Protein AF-A0A7Z9P1K3-F1 (afdb_monomer)

Solvent-accessible surface area (backbone atoms only — not comparable to full-atom values): 11849 Å² total; per-residue (Å²): 124,71,69,64,58,54,53,53,53,50,51,52,51,50,50,47,48,39,61,63,48,48,47,55,52,55,48,57,66,60,65,68,75,74,79,79,91,76,87,87,70,93,69,76,50,72,66,55,27,47,50,50,33,50,51,54,11,46,53,40,8,48,55,14,28,68,56,10,34,63,51,10,48,56,43,61,79,46,57,71,68,61,34,51,52,52,52,50,50,41,54,55,50,59,70,52,56,52,52,59,47,26,49,55,55,58,56,74,57,46,89,87,36,74,68,40,50,54,34,57,76,71,65,39,55,69,54,50,36,45,49,32,39,51,49,16,53,26,71,46,43,16,44,54,23,15,53,56,33,27,62,53,52,64,76,48,62,73,64,57,55,58,57,64,72,67,74,63,54,70,67,58,55,50,53,54,47,50,67,71,41,42,68,58,52,53,51,34,22,50,53,42,14,46,57,46,53,67,43,42,66,42,32,54,78,33,72,45,77,28,56,55,50,55,59,61,71,75,110

pLDDT: mean 82.24, std 14.57, range [44.25, 98.25]

Structure (mmCIF, N/CA/C/O backbone):
data_AF-A0A7Z9P1K3-F1
#
_entry.id   AF-A0A7Z9P1K3-F1
#
loop_
_atom_site.group_PDB
_atom_site.id
_atom_site.type_symbol
_atom_site.label_atom_id
_atom_site.label_alt_id
_atom_site.label_comp_id
_atom_site.label_asym_id
_atom_site.label_entity_id
_atom_site.label_seq_id
_atom_site.pdbx_PDB_ins_code
_atom_site.Cartn_x
_atom_site.Cartn_y
_atom_site.Cartn_z
_atom_site.occupancy
_atom_site.B_iso_or_equiv
_atom_site.auth_seq_id
_atom_site.auth_comp_id
_atom_site.auth_asym_id
_atom_site.auth_atom_id
_atom_site.pdbx_PDB_model_num
ATOM 1 N N . MET A 1 1 ? 0.258 -5.595 31.570 1.00 49.47 1 MET A N 1
ATOM 2 C CA . MET A 1 1 ? -0.017 -6.202 30.239 1.00 49.47 1 MET A CA 1
ATOM 3 C C . MET A 1 1 ? 0.245 -5.257 29.049 1.00 49.47 1 MET A C 1
ATOM 5 O O . MET A 1 1 ? 0.512 -5.747 27.961 1.00 49.47 1 MET A O 1
ATOM 9 N N . VAL A 1 2 ? 0.256 -3.926 29.236 1.00 44.69 2 VAL A N 1
ATOM 10 C CA . VAL A 1 2 ? 0.475 -2.914 28.171 1.00 44.69 2 VAL A CA 1
ATOM 11 C C . VAL A 1 2 ? 1.909 -2.902 27.598 1.00 44.69 2 VAL A C 1
ATOM 13 O O . VAL A 1 2 ? 2.090 -2.694 26.402 1.00 44.69 2 VAL A O 1
ATOM 16 N N . ILE A 1 3 ? 2.927 -3.217 28.410 1.00 49.28 3 ILE A N 1
ATOM 17 C CA . ILE A 1 3 ? 4.349 -3.157 28.008 1.00 49.28 3 ILE A CA 1
ATOM 18 C C . ILE A 1 3 ? 4.695 -4.174 26.900 1.00 49.28 3 ILE A C 1
ATOM 20 O O . ILE A 1 3 ? 5.419 -3.842 25.965 1.00 49.28 3 ILE A O 1
ATOM 24 N N . LYS A 1 4 ? 4.114 -5.384 26.927 1.00 51.75 4 LYS A N 1
ATOM 25 C CA . LYS A 1 4 ? 4.387 -6.427 25.916 1.00 51.75 4 LYS A CA 1
ATOM 26 C C . LYS A 1 4 ? 3.876 -6.064 24.513 1.00 51.75 4 LYS A C 1
ATOM 28 O O . LYS A 1 4 ? 4.471 -6.483 23.525 1.00 51.75 4 LYS A O 1
ATOM 33 N N . LYS A 1 5 ? 2.802 -5.270 24.415 1.00 54.25 5 LYS A N 1
ATOM 34 C CA . LYS A 1 5 ? 2.161 -4.921 23.134 1.00 54.25 5 LYS A CA 1
ATOM 35 C C . LYS A 1 5 ? 3.003 -3.930 22.319 1.00 54.25 5 LYS A C 1
ATOM 37 O O . LYS A 1 5 ? 3.057 -4.044 21.099 1.00 54.25 5 LYS A O 1
ATOM 42 N N . ASN A 1 6 ? 3.706 -3.016 22.995 1.00 59.31 6 ASN A N 1
ATOM 43 C CA . ASN A 1 6 ? 4.621 -2.081 22.337 1.00 59.31 6 ASN A CA 1
ATOM 44 C C . ASN A 1 6 ? 5.865 -2.791 21.800 1.00 59.31 6 ASN A C 1
ATOM 46 O O . ASN A 1 6 ? 6.227 -2.553 20.659 1.00 59.31 6 ASN A O 1
ATOM 50 N N . ILE A 1 7 ? 6.467 -3.704 22.569 1.00 70.19 7 ILE A N 1
ATOM 51 C CA . ILE A 1 7 ? 7.678 -4.426 22.143 1.00 70.19 7 ILE A CA 1
ATOM 52 C C . ILE A 1 7 ? 7.420 -5.235 20.866 1.00 70.19 7 ILE A C 1
ATOM 54 O O . ILE A 1 7 ? 8.230 -5.201 19.947 1.00 70.19 7 ILE A O 1
ATOM 58 N N . PHE A 1 8 ? 6.271 -5.906 20.775 1.00 61.75 8 PHE A N 1
ATOM 59 C CA . PHE A 1 8 ? 5.911 -6.697 19.598 1.00 61.75 8 PHE A CA 1
ATOM 60 C C . PHE A 1 8 ? 5.761 -5.843 18.328 1.00 61.75 8 PHE A C 1
ATOM 62 O O . PHE A 1 8 ? 6.299 -6.194 17.281 1.00 61.75 8 PHE A O 1
ATOM 69 N N . LEU A 1 9 ? 5.091 -4.689 18.424 1.00 66.88 9 LEU A N 1
ATOM 70 C CA . LEU A 1 9 ? 4.968 -3.748 17.304 1.00 66.88 9 LEU A CA 1
ATOM 71 C C . LEU A 1 9 ? 6.323 -3.161 16.895 1.00 66.88 9 LEU A C 1
ATOM 73 O O . LEU A 1 9 ? 6.590 -3.030 15.702 1.00 66.88 9 LEU A O 1
ATOM 77 N N . THR A 1 10 ? 7.192 -2.849 17.860 1.00 70.81 10 THR A N 1
ATOM 78 C CA . THR A 1 10 ? 8.545 -2.357 17.575 1.00 70.81 10 THR A CA 1
ATOM 79 C C . THR A 1 10 ? 9.401 -3.426 16.899 1.00 70.81 10 THR A C 1
ATOM 81 O O . THR A 1 10 ? 10.127 -3.101 15.969 1.00 70.81 10 THR A O 1
ATOM 84 N N . LEU A 1 11 ? 9.293 -4.694 17.309 1.00 71.50 11 LEU A N 1
ATOM 85 C CA . LEU A 1 11 ? 10.009 -5.813 16.686 1.00 71.50 11 LEU A CA 1
ATOM 86 C C . LEU A 1 11 ? 9.542 -6.072 15.252 1.00 71.50 11 LEU A C 1
ATOM 88 O O . LEU A 1 11 ? 10.377 -6.277 14.378 1.00 71.50 11 LEU A O 1
ATOM 92 N N . ILE A 1 12 ? 8.233 -6.003 14.989 1.00 72.12 12 ILE A N 1
ATOM 93 C CA . ILE A 1 12 ? 7.701 -6.079 13.620 1.00 72.12 12 ILE A CA 1
ATOM 94 C C . ILE A 1 12 ? 8.209 -4.900 12.789 1.00 72.12 12 ILE A C 1
ATOM 96 O O . ILE A 1 12 ? 8.687 -5.101 11.678 1.00 72.12 12 ILE A O 1
ATOM 100 N N . GLY A 1 13 ? 8.155 -3.680 13.333 1.00 69.69 13 GLY A N 1
ATOM 101 C CA . GLY A 1 13 ? 8.682 -2.490 12.664 1.00 69.69 13 GLY A CA 1
ATOM 102 C C . GLY A 1 13 ? 10.171 -2.618 12.337 1.00 69.69 13 GLY A C 1
ATOM 103 O O . GLY A 1 13 ? 10.565 -2.356 11.206 1.00 69.69 13 GLY A O 1
ATOM 104 N N . LEU A 1 14 ? 10.981 -3.093 13.287 1.00 73.00 14 LEU A N 1
ATOM 105 C CA . LEU A 1 14 ? 12.406 -3.374 13.093 1.00 73.00 14 LEU A CA 1
ATOM 106 C C . LEU A 1 14 ? 12.643 -4.457 12.043 1.00 73.00 14 LEU A C 1
ATOM 108 O O . LEU A 1 14 ? 13.500 -4.273 11.188 1.00 73.00 14 LEU A O 1
ATOM 112 N N . GLY A 1 15 ? 11.875 -5.547 12.065 1.00 73.19 15 GLY A N 1
ATOM 113 C CA . GLY A 1 15 ? 11.968 -6.610 11.064 1.00 73.19 15 GLY A CA 1
ATOM 114 C C . GLY A 1 15 ? 11.619 -6.117 9.660 1.00 73.19 15 GLY A C 1
ATOM 115 O O . GLY A 1 15 ? 12.318 -6.435 8.704 1.00 73.19 15 GLY A O 1
ATOM 116 N N . ILE A 1 16 ? 10.593 -5.274 9.533 1.00 72.00 16 ILE A N 1
ATOM 117 C CA . ILE A 1 16 ? 10.220 -4.661 8.254 1.00 72.00 16 ILE A CA 1
ATOM 118 C C . ILE A 1 16 ? 11.303 -3.693 7.778 1.00 72.00 16 ILE A C 1
ATOM 120 O O . ILE A 1 16 ? 11.711 -3.773 6.627 1.00 72.00 16 ILE A O 1
ATOM 124 N N . VAL A 1 17 ? 11.814 -2.815 8.646 1.00 72.75 17 VAL A N 1
ATOM 125 C CA . VAL A 1 17 ? 12.941 -1.930 8.303 1.00 72.75 17 VAL A CA 1
ATOM 126 C C . VAL A 1 17 ? 14.160 -2.755 7.893 1.00 72.75 17 VAL A C 1
ATOM 128 O O . VAL A 1 17 ? 14.839 -2.413 6.929 1.00 72.75 17 VAL A O 1
ATOM 131 N N . PHE A 1 18 ? 14.409 -3.878 8.565 1.00 72.88 18 PHE A N 1
ATOM 132 C CA . PHE A 1 18 ? 15.504 -4.770 8.222 1.00 72.88 18 PHE A CA 1
ATOM 133 C C . PHE A 1 18 ? 15.331 -5.371 6.819 1.00 72.88 18 PHE A C 1
ATOM 135 O O . PHE A 1 18 ? 16.247 -5.301 6.007 1.00 72.88 18 PHE A O 1
ATOM 142 N N . ILE A 1 19 ? 14.146 -5.893 6.495 1.00 69.94 19 ILE A N 1
ATOM 143 C CA . ILE A 1 19 ? 13.853 -6.514 5.191 1.00 69.94 19 ILE A CA 1
ATOM 144 C C . ILE A 1 19 ? 13.784 -5.474 4.061 1.00 69.94 19 ILE A C 1
ATOM 146 O O . ILE A 1 19 ? 14.223 -5.741 2.949 1.00 69.94 19 ILE A O 1
ATOM 150 N N . VAL A 1 20 ? 13.239 -4.286 4.319 1.00 63.59 20 VAL A N 1
ATOM 151 C CA . VAL A 1 20 ? 12.998 -3.269 3.280 1.00 63.59 20 VAL A CA 1
ATOM 152 C C . VAL A 1 20 ? 14.211 -2.377 3.046 1.00 63.59 20 VAL A C 1
ATOM 154 O O . VAL A 1 20 ? 14.400 -1.900 1.933 1.00 63.59 20 VAL A O 1
ATOM 157 N N . VAL A 1 21 ? 15.022 -2.125 4.077 1.00 67.62 21 VAL A N 1
ATOM 158 C CA . VAL A 1 21 ? 16.135 -1.166 4.007 1.00 67.62 21 VAL A CA 1
ATOM 159 C C . VAL A 1 21 ? 17.479 -1.872 4.110 1.00 67.62 21 VAL A C 1
ATOM 161 O O . VAL A 1 21 ? 18.313 -1.723 3.222 1.00 67.62 21 VAL A O 1
ATOM 164 N N . LEU A 1 22 ? 17.699 -2.659 5.169 1.00 68.88 22 LEU A N 1
ATOM 165 C CA . LEU A 1 22 ? 19.002 -3.292 5.401 1.00 68.88 22 LEU A CA 1
ATOM 166 C C . LEU A 1 22 ? 19.291 -4.409 4.407 1.00 68.88 22 LEU A C 1
ATOM 168 O O . LEU A 1 22 ? 20.397 -4.467 3.891 1.00 68.88 22 LEU A O 1
ATOM 172 N N . TYR A 1 23 ? 18.322 -5.264 4.096 1.00 69.31 23 TYR A N 1
ATOM 173 C CA . TYR A 1 23 ? 18.520 -6.362 3.155 1.00 69.31 23 TYR A CA 1
ATOM 174 C C . TYR A 1 23 ? 18.942 -5.878 1.752 1.00 69.31 23 TYR A C 1
ATOM 176 O O . TYR A 1 23 ? 19.985 -6.328 1.274 1.00 69.31 23 TYR A O 1
ATOM 184 N N . PRO A 1 24 ? 18.250 -4.913 1.109 1.00 63.00 24 PRO A N 1
ATOM 185 C CA . PRO A 1 24 ? 18.718 -4.376 -0.166 1.00 63.00 24 PRO A CA 1
ATOM 186 C C . PRO A 1 24 ? 20.015 -3.560 -0.060 1.00 63.00 24 PRO A C 1
ATOM 188 O O . PRO A 1 24 ? 20.821 -3.609 -0.986 1.00 63.00 24 PRO A O 1
ATOM 191 N N . ALA A 1 25 ? 20.271 -2.862 1.054 1.00 68.19 25 ALA A N 1
ATOM 192 C CA . ALA A 1 25 ? 21.549 -2.173 1.267 1.00 68.19 25 ALA A CA 1
ATOM 193 C C . ALA A 1 25 ? 22.726 -3.160 1.367 1.00 68.19 25 ALA A C 1
ATOM 195 O O . ALA A 1 25 ? 23.759 -2.959 0.733 1.00 68.19 25 ALA A O 1
ATOM 196 N N . ILE A 1 26 ? 22.550 -4.261 2.099 1.00 74.31 26 ILE A N 1
ATOM 197 C CA . ILE A 1 26 ? 23.535 -5.341 2.215 1.00 74.31 26 ILE A CA 1
ATOM 198 C C . ILE A 1 26 ? 23.770 -5.980 0.842 1.00 74.31 26 ILE A C 1
ATOM 200 O O . ILE A 1 26 ? 24.915 -6.111 0.423 1.00 74.31 26 ILE A O 1
ATOM 204 N N . LEU A 1 27 ? 22.712 -6.301 0.095 1.00 66.50 27 LEU A N 1
ATOM 205 C CA . LEU A 1 27 ? 22.840 -6.847 -1.261 1.00 66.50 27 LEU A CA 1
ATOM 206 C C . LEU A 1 27 ? 23.542 -5.890 -2.228 1.00 66.50 27 LEU A C 1
ATOM 208 O O . LEU A 1 27 ? 24.351 -6.335 -3.038 1.00 66.50 27 LEU A O 1
ATOM 212 N N . SER A 1 28 ? 23.297 -4.582 -2.118 1.00 62.97 28 SER A N 1
ATOM 213 C CA . SER A 1 28 ? 23.977 -3.583 -2.949 1.00 62.97 28 SER A CA 1
ATOM 214 C C . SER A 1 28 ? 25.489 -3.534 -2.712 1.00 62.97 28 SER A C 1
ATOM 216 O O . SER A 1 28 ? 26.224 -3.197 -3.631 1.00 62.97 28 SER A O 1
ATOM 218 N N . LEU A 1 29 ? 25.964 -3.920 -1.521 1.00 65.62 29 LEU A N 1
ATOM 219 C CA . LEU A 1 29 ? 27.396 -4.040 -1.230 1.00 65.62 29 LEU A CA 1
ATOM 220 C C . LEU A 1 29 ? 28.010 -5.302 -1.854 1.00 65.62 29 LEU A C 1
ATOM 222 O O . LEU A 1 29 ? 29.172 -5.270 -2.248 1.00 65.62 29 LEU A O 1
ATOM 226 N N . PHE A 1 30 ? 27.242 -6.388 -1.980 1.00 62.44 30 PHE A N 1
ATOM 227 C CA . PHE A 1 30 ? 27.718 -7.647 -2.565 1.00 62.44 30 PHE A CA 1
ATOM 228 C C . PHE A 1 30 ? 27.650 -7.670 -4.101 1.00 62.44 30 PHE A C 1
ATOM 230 O O . PHE A 1 30 ? 28.529 -8.240 -4.740 1.00 62.44 30 PHE A O 1
ATOM 237 N N . LEU A 1 31 ? 26.670 -6.993 -4.710 1.00 57.09 31 LEU A N 1
ATOM 238 C CA . LEU A 1 31 ? 26.489 -6.934 -6.171 1.00 57.09 31 LEU A CA 1
ATOM 239 C C . LEU A 1 31 ? 27.487 -6.010 -6.898 1.00 57.09 31 LEU A C 1
ATOM 241 O O . LEU A 1 31 ? 27.525 -5.988 -8.123 1.00 57.09 31 LEU A O 1
ATOM 245 N N . VAL A 1 32 ? 28.320 -5.253 -6.175 1.00 55.03 32 VAL A N 1
ATOM 246 C CA . VAL A 1 32 ? 29.387 -4.423 -6.773 1.00 55.03 32 VAL A CA 1
ATOM 247 C C . VAL A 1 32 ? 30.562 -5.275 -7.283 1.00 55.03 32 VAL A C 1
ATOM 249 O O . VAL A 1 32 ? 31.381 -4.773 -8.051 1.00 55.03 32 VAL A O 1
ATOM 252 N N . SER A 1 33 ? 30.640 -6.556 -6.901 1.00 48.66 33 SER A N 1
ATOM 253 C CA . SER A 1 33 ? 31.829 -7.385 -7.128 1.00 48.66 33 SER A CA 1
ATOM 254 C C . SER A 1 33 ? 31.941 -8.035 -8.517 1.00 48.66 33 SER A C 1
ATOM 256 O O . SER A 1 33 ? 33.046 -8.439 -8.863 1.00 48.66 33 SER A O 1
ATOM 258 N N . ASP A 1 34 ? 30.877 -8.083 -9.328 1.00 46.19 34 ASP A N 1
ATOM 259 C CA . ASP A 1 34 ? 30.904 -8.702 -10.666 1.00 46.19 34 ASP A CA 1
ATOM 260 C C . ASP A 1 34 ? 30.577 -7.677 -11.761 1.00 46.19 34 ASP A C 1
ATOM 262 O O . ASP A 1 34 ? 29.455 -7.569 -12.253 1.00 46.19 34 ASP A O 1
ATOM 266 N N . LYS A 1 35 ? 31.579 -6.890 -12.162 1.00 45.62 35 LYS A N 1
ATOM 267 C CA . LYS A 1 35 ? 31.531 -6.111 -13.408 1.00 45.62 35 LYS A CA 1
ATOM 268 C C . LYS A 1 35 ? 32.431 -6.762 -14.451 1.00 45.62 35 LYS A C 1
ATOM 270 O O . LYS A 1 35 ? 33.545 -6.304 -14.679 1.00 45.62 35 LYS A O 1
ATOM 275 N N . SER A 1 36 ? 31.944 -7.819 -15.098 1.00 45.16 36 SER A N 1
ATOM 276 C CA . SER A 1 36 ? 32.468 -8.232 -16.403 1.00 45.16 36 SER A CA 1
ATOM 277 C C . SER A 1 36 ? 31.833 -7.364 -17.492 1.00 45.16 36 SER A C 1
ATOM 279 O O . SER A 1 36 ? 30.611 -7.285 -17.609 1.00 45.16 36 SER A O 1
ATOM 281 N N . GLU A 1 37 ? 32.685 -6.684 -18.252 1.00 48.25 37 GLU A N 1
ATOM 282 C CA . GLU A 1 37 ? 32.365 -5.734 -19.315 1.00 48.25 37 GLU A CA 1
ATOM 283 C C . GLU A 1 37 ? 31.472 -6.337 -20.413 1.00 48.25 37 GLU A C 1
ATOM 285 O O . GLU A 1 37 ? 31.936 -7.099 -21.257 1.00 48.25 37 GLU A O 1
ATOM 290 N N . ILE A 1 38 ? 30.202 -5.928 -20.474 1.00 46.62 38 ILE A N 1
ATOM 291 C CA . ILE A 1 38 ? 29.446 -5.898 -21.732 1.00 46.62 38 ILE A CA 1
ATOM 292 C C . ILE A 1 38 ? 28.808 -4.515 -21.838 1.00 46.62 38 ILE A C 1
ATOM 294 O O . ILE A 1 38 ? 27.872 -4.165 -21.121 1.00 46.62 38 ILE A O 1
ATOM 298 N N . ALA A 1 39 ? 29.385 -3.695 -22.710 1.00 47.09 39 ALA A N 1
ATOM 299 C CA . ALA A 1 39 ? 28.905 -2.362 -23.021 1.00 47.09 39 ALA A CA 1
ATOM 300 C C . ALA A 1 39 ? 27.605 -2.402 -23.848 1.00 47.09 39 ALA A C 1
ATOM 302 O O . ALA A 1 39 ? 27.402 -3.306 -24.656 1.00 47.09 39 ALA A O 1
ATOM 303 N N . SER A 1 40 ? 26.817 -1.324 -23.722 1.00 44.25 40 SER A N 1
ATOM 304 C CA . SER A 1 40 ? 25.781 -0.829 -24.655 1.00 44.25 40 SER A CA 1
ATOM 305 C C . SER A 1 40 ? 24.292 -1.119 -24.398 1.00 44.25 40 SER A C 1
ATOM 307 O O . SER A 1 40 ? 23.523 -1.293 -25.328 1.00 44.25 40 SER A O 1
ATOM 309 N N . VAL A 1 41 ? 23.835 -0.968 -23.156 1.00 46.75 41 VAL A N 1
ATOM 310 C CA . VAL A 1 41 ? 22.640 -0.155 -22.833 1.00 46.75 41 VAL A CA 1
ATOM 311 C C . VAL A 1 41 ? 22.984 0.551 -21.524 1.00 46.75 41 VAL A C 1
ATOM 313 O O . VAL A 1 41 ? 23.660 -0.039 -20.688 1.00 46.75 41 VAL A O 1
ATOM 316 N N . SER A 1 42 ? 22.598 1.813 -21.334 1.00 50.38 42 SER A N 1
ATOM 317 C CA . SER A 1 42 ? 22.748 2.509 -20.051 1.00 50.38 42 SER A CA 1
ATOM 318 C C . SER A 1 42 ? 21.911 1.793 -18.984 1.00 50.38 42 SER A C 1
ATOM 320 O O . SER A 1 42 ? 20.760 2.158 -18.739 1.00 50.38 42 SER A O 1
ATOM 322 N N . SER A 1 43 ? 22.454 0.721 -18.410 1.00 62.41 43 SER A N 1
ATOM 323 C CA . SER A 1 43 ? 21.827 -0.033 -17.335 1.00 62.41 43 SER A CA 1
ATOM 324 C C . SER A 1 43 ? 21.659 0.920 -16.153 1.00 62.41 43 SER A C 1
ATOM 326 O O . SER A 1 43 ? 22.651 1.550 -15.759 1.00 62.41 43 SER A O 1
ATOM 328 N N . PRO A 1 44 ? 20.441 1.078 -15.606 1.00 69.81 44 PRO A N 1
ATOM 329 C CA . PRO A 1 44 ? 20.228 1.945 -14.458 1.00 69.81 44 PRO A CA 1
ATOM 330 C C . PRO A 1 44 ? 21.176 1.528 -13.333 1.00 69.81 44 PRO A C 1
ATOM 332 O O . PRO A 1 44 ? 21.391 0.342 -13.087 1.00 69.81 44 PRO A O 1
ATOM 335 N N . SER A 1 45 ? 21.787 2.510 -12.672 1.00 82.75 45 SER A N 1
ATOM 336 C CA . SER A 1 45 ? 22.702 2.219 -11.566 1.00 82.75 45 SER A CA 1
ATOM 337 C C . SER A 1 45 ? 21.968 1.440 -10.466 1.00 82.75 45 SER A C 1
ATOM 339 O O . SER A 1 45 ? 20.783 1.678 -10.226 1.00 82.75 45 SER A O 1
ATOM 341 N N . SER A 1 46 ? 22.653 0.549 -9.745 1.00 80.25 46 SER A N 1
ATOM 342 C CA . SER A 1 46 ? 22.029 -0.243 -8.670 1.00 80.25 46 SER A CA 1
ATOM 343 C C . SER A 1 46 ? 21.319 0.642 -7.633 1.00 80.25 46 SER A C 1
ATOM 345 O O . SER A 1 46 ? 20.246 0.298 -7.144 1.00 80.25 46 SER A O 1
ATOM 347 N N . ILE A 1 47 ? 21.870 1.829 -7.358 1.00 81.62 47 ILE A N 1
ATOM 348 C CA . ILE A 1 47 ? 21.272 2.837 -6.470 1.00 81.62 47 ILE A CA 1
ATOM 349 C C . ILE A 1 47 ? 19.941 3.353 -7.031 1.00 81.62 47 ILE A C 1
ATOM 351 O O . ILE A 1 47 ? 18.971 3.489 -6.287 1.00 81.62 47 ILE A O 1
ATOM 355 N N . GLU A 1 48 ? 19.863 3.618 -8.336 1.00 85.00 48 GLU A N 1
ATOM 356 C CA . GLU A 1 48 ? 18.630 4.067 -8.986 1.00 85.00 48 GLU A CA 1
ATOM 357 C C . GLU A 1 48 ? 17.525 3.011 -8.881 1.00 85.00 48 GLU A C 1
ATOM 359 O O . GLU A 1 48 ? 16.380 3.344 -8.573 1.00 85.00 48 GLU A O 1
ATOM 364 N N . ILE A 1 49 ? 17.865 1.735 -9.071 1.00 85.69 49 ILE A N 1
ATOM 365 C CA . ILE A 1 49 ? 16.922 0.614 -8.951 1.00 85.69 49 ILE A CA 1
ATOM 366 C C . ILE A 1 49 ? 16.399 0.504 -7.513 1.00 85.69 49 ILE A C 1
ATOM 368 O O . ILE A 1 49 ? 15.192 0.331 -7.292 1.00 85.69 49 ILE A O 1
ATOM 372 N N . VAL A 1 50 ? 17.284 0.664 -6.524 1.00 85.25 50 VAL A N 1
ATOM 373 C CA . VAL A 1 50 ? 16.912 0.668 -5.104 1.00 85.25 50 VAL A CA 1
ATOM 374 C C . VAL A 1 50 ? 15.967 1.823 -4.792 1.00 85.25 50 VAL A C 1
ATOM 376 O O . VAL A 1 50 ? 14.882 1.605 -4.250 1.00 85.25 50 VAL A O 1
ATOM 379 N N . LEU A 1 51 ? 16.329 3.044 -5.189 1.00 87.94 51 LEU A N 1
ATOM 380 C CA . LEU A 1 51 ? 15.503 4.232 -4.971 1.00 87.94 51 LEU A CA 1
ATOM 381 C C . LEU A 1 51 ? 14.148 4.112 -5.663 1.00 87.94 51 LEU A C 1
ATOM 383 O O . LEU A 1 51 ? 13.126 4.420 -5.056 1.00 87.94 51 LEU A O 1
ATOM 387 N N . ARG A 1 52 ? 14.109 3.608 -6.898 1.00 89.25 52 ARG A N 1
ATOM 388 C CA . ARG A 1 52 ? 12.866 3.379 -7.641 1.00 89.25 52 ARG A CA 1
ATOM 389 C C . ARG A 1 52 ? 11.952 2.404 -6.902 1.00 89.25 52 ARG A C 1
ATOM 391 O O . ARG A 1 52 ? 10.770 2.696 -6.733 1.00 89.25 52 ARG A O 1
ATOM 398 N N . THR A 1 53 ? 12.500 1.296 -6.408 1.00 89.44 53 THR A N 1
ATOM 399 C CA . THR A 1 53 ? 11.751 0.295 -5.629 1.00 89.44 53 THR A CA 1
ATOM 400 C C . THR A 1 53 ? 11.199 0.899 -4.336 1.00 89.44 53 THR A C 1
ATOM 402 O O . THR A 1 53 ? 10.019 0.720 -4.022 1.00 89.44 53 THR A O 1
ATOM 405 N N . LEU A 1 54 ? 12.019 1.668 -3.612 1.00 90.31 54 LEU A N 1
ATOM 406 C CA . LEU A 1 54 ? 11.618 2.343 -2.376 1.00 90.31 54 LEU A CA 1
ATOM 407 C C . LEU A 1 54 ? 10.533 3.396 -2.618 1.00 90.31 54 LEU A C 1
ATOM 409 O O . LEU A 1 54 ? 9.534 3.405 -1.903 1.00 90.31 54 LEU A O 1
ATOM 413 N N . ILE A 1 55 ? 10.689 4.245 -3.639 1.00 94.06 55 ILE A N 1
ATOM 414 C CA . ILE A 1 55 ? 9.713 5.286 -3.990 1.00 94.06 55 ILE A CA 1
ATOM 415 C C . ILE A 1 55 ? 8.363 4.650 -4.312 1.00 94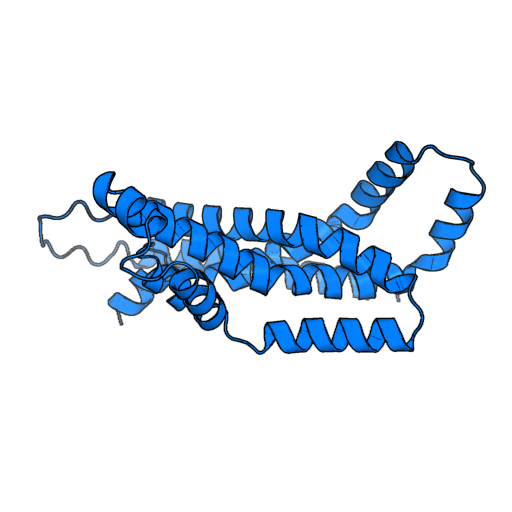.06 55 ILE A C 1
ATOM 417 O O . ILE A 1 55 ? 7.360 5.033 -3.712 1.00 94.06 55 ILE A O 1
ATOM 421 N N . TRP A 1 56 ? 8.327 3.649 -5.196 1.00 94.12 56 TRP A N 1
ATOM 422 C CA . TRP A 1 56 ? 7.085 2.950 -5.535 1.00 94.12 56 TRP A CA 1
ATOM 423 C C . TRP A 1 56 ? 6.414 2.347 -4.303 1.00 94.12 56 TRP A C 1
ATOM 425 O O . TRP A 1 56 ? 5.224 2.556 -4.073 1.00 94.12 56 TRP A O 1
ATOM 435 N N . SER A 1 57 ? 7.191 1.648 -3.484 1.00 94.44 57 SER A N 1
ATOM 436 C CA . SER A 1 57 ? 6.697 0.965 -2.291 1.00 94.44 57 SER A CA 1
ATOM 437 C C . SER A 1 57 ? 6.123 1.936 -1.260 1.00 94.44 57 SER A C 1
ATOM 439 O O . SER A 1 57 ? 5.035 1.712 -0.730 1.00 94.44 57 SER A O 1
ATOM 441 N N . ILE A 1 58 ? 6.817 3.047 -1.003 1.00 95.50 58 ILE A N 1
ATOM 442 C CA . ILE A 1 58 ? 6.373 4.076 -0.058 1.00 95.50 58 ILE A CA 1
ATOM 443 C C . ILE A 1 58 ? 5.140 4.806 -0.594 1.00 95.50 58 ILE A C 1
ATOM 445 O O . ILE A 1 58 ? 4.183 4.989 0.154 1.00 95.50 58 ILE A O 1
ATOM 449 N N . VAL A 1 59 ? 5.123 5.193 -1.874 1.00 97.06 59 VAL A N 1
ATOM 450 C CA . VAL A 1 59 ? 3.979 5.891 -2.485 1.00 97.06 59 VAL A CA 1
ATOM 451 C C . VAL A 1 59 ? 2.726 5.021 -2.430 1.00 97.06 59 VAL A C 1
ATOM 453 O O . VAL A 1 59 ? 1.689 5.481 -1.953 1.00 97.06 59 VAL A O 1
ATOM 456 N N . VAL A 1 60 ? 2.821 3.749 -2.830 1.00 97.31 60 VAL A N 1
ATOM 457 C CA . VAL A 1 60 ? 1.707 2.796 -2.710 1.00 97.31 60 VAL A CA 1
ATOM 458 C C . VAL A 1 60 ? 1.291 2.645 -1.249 1.00 97.31 60 VAL A C 1
ATOM 460 O O . VAL A 1 60 ? 0.103 2.739 -0.949 1.00 97.31 60 VAL A O 1
ATOM 463 N N . GLY A 1 61 ? 2.247 2.491 -0.327 1.00 97.56 61 GLY A N 1
ATOM 464 C CA . GLY A 1 61 ? 1.977 2.382 1.107 1.00 97.56 61 GLY A CA 1
ATOM 465 C C . GLY A 1 61 ? 1.217 3.574 1.682 1.00 97.56 61 GLY A C 1
ATOM 466 O O . GLY A 1 61 ? 0.251 3.384 2.425 1.00 97.56 61 GLY A O 1
ATOM 467 N N . ILE A 1 62 ? 1.599 4.795 1.305 1.00 97.62 62 ILE A N 1
ATOM 468 C CA . ILE A 1 62 ? 0.928 6.033 1.715 1.00 97.62 62 ILE A CA 1
ATOM 469 C C . ILE A 1 62 ? -0.494 6.074 1.160 1.00 97.62 62 ILE A C 1
ATOM 471 O O . ILE A 1 62 ? -1.435 6.266 1.929 1.00 97.62 62 ILE A O 1
ATOM 475 N N . VAL A 1 63 ? -0.672 5.868 -0.148 1.00 98.25 63 VAL A N 1
ATOM 476 C CA . VAL A 1 63 ? -1.987 6.002 -0.796 1.00 98.25 63 VAL A CA 1
ATOM 477 C C . VAL A 1 63 ? -2.948 4.908 -0.329 1.00 98.25 63 VAL A C 1
ATOM 479 O O . VAL A 1 63 ? -4.082 5.200 0.052 1.00 98.25 63 VAL A O 1
ATOM 482 N N . ALA A 1 64 ? -2.490 3.659 -0.261 1.00 97.94 64 ALA A N 1
ATOM 483 C CA . ALA A 1 64 ? -3.276 2.546 0.261 1.00 97.94 64 ALA A CA 1
ATOM 484 C C . ALA A 1 64 ? -3.673 2.767 1.727 1.00 97.94 64 ALA A C 1
ATOM 486 O O . ALA A 1 64 ? -4.815 2.502 2.102 1.00 97.94 64 ALA A O 1
ATOM 487 N N . THR A 1 65 ? -2.767 3.300 2.556 1.00 98.06 65 THR A N 1
ATOM 488 C CA . THR A 1 65 ? -3.070 3.628 3.958 1.00 98.06 65 THR A CA 1
ATOM 489 C C . THR A 1 65 ? -4.047 4.789 4.070 1.00 98.06 65 THR A C 1
ATOM 491 O O . THR A 1 65 ? -4.983 4.700 4.862 1.00 98.06 65 THR A O 1
ATOM 494 N N . ALA A 1 66 ? -3.900 5.832 3.253 1.00 96.88 66 ALA A N 1
ATOM 495 C CA . ALA A 1 66 ? -4.819 6.968 3.225 1.00 96.88 66 ALA A CA 1
ATOM 496 C C . ALA A 1 66 ? -6.261 6.544 2.900 1.00 96.88 66 ALA A C 1
ATOM 498 O O . ALA A 1 66 ? -7.202 7.113 3.451 1.00 96.88 66 ALA A O 1
ATOM 499 N N . ILE A 1 67 ? -6.437 5.516 2.062 1.00 97.19 67 ILE A N 1
ATOM 500 C CA . ILE A 1 67 ? -7.747 4.938 1.727 1.00 97.19 67 ILE A CA 1
ATOM 501 C C . ILE A 1 67 ? -8.215 3.957 2.810 1.00 97.19 67 ILE A C 1
ATOM 503 O O . ILE A 1 67 ? -9.339 4.053 3.303 1.00 97.19 67 ILE A O 1
ATOM 507 N N . GLY A 1 68 ? 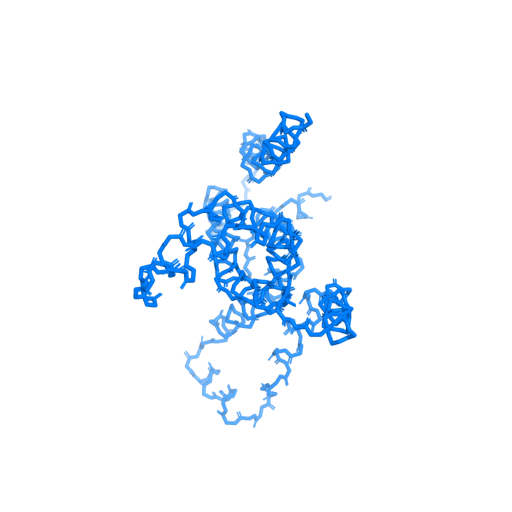-7.366 3.006 3.198 1.00 96.69 68 GLY A N 1
ATOM 508 C CA . GLY A 1 68 ? -7.747 1.906 4.080 1.00 96.69 68 GLY A CA 1
ATOM 509 C C . GLY A 1 68 ? -7.971 2.316 5.532 1.00 96.69 68 GLY A C 1
ATOM 510 O O . GLY A 1 68 ? -8.940 1.876 6.150 1.00 96.69 68 GLY A O 1
ATOM 511 N N . TRP A 1 69 ? -7.131 3.196 6.080 1.00 96.12 69 TRP A N 1
ATOM 512 C CA . TRP A 1 69 ? -7.228 3.661 7.470 1.00 96.12 69 TRP A CA 1
ATOM 513 C C . TRP A 1 69 ? -8.607 4.245 7.842 1.00 96.12 69 TRP A C 1
ATOM 515 O O . TRP A 1 69 ? -9.211 3.763 8.809 1.00 96.12 69 TRP A O 1
ATOM 525 N N . PRO A 1 70 ? -9.176 5.224 7.105 1.00 93.31 70 PRO A N 1
ATOM 526 C CA . PRO A 1 70 ? -10.487 5.768 7.455 1.00 93.31 70 PRO A CA 1
ATOM 527 C C . PRO A 1 70 ? -11.606 4.733 7.284 1.00 93.31 70 PRO A C 1
ATOM 529 O O . PRO A 1 70 ? -12.570 4.743 8.057 1.00 93.31 70 PRO A O 1
ATOM 532 N N . VAL A 1 71 ? -11.483 3.820 6.314 1.00 94.25 71 VAL A N 1
ATOM 533 C CA . VAL A 1 71 ? -12.454 2.737 6.110 1.00 94.25 71 VAL A CA 1
ATOM 534 C C . VAL A 1 71 ? -12.451 1.784 7.301 1.00 94.25 71 VAL A C 1
ATOM 536 O O . VAL A 1 71 ? -13.516 1.499 7.849 1.00 94.25 71 VAL A O 1
ATOM 539 N N . GLY A 1 72 ? -11.281 1.342 7.761 1.00 93.62 72 GLY A N 1
ATOM 540 C CA . GLY A 1 72 ? -11.170 0.435 8.903 1.00 93.62 72 GLY A CA 1
ATOM 541 C C . GLY A 1 72 ? -11.642 1.050 10.218 1.00 93.62 72 GLY A C 1
ATOM 542 O O . GLY A 1 72 ? -12.295 0.375 11.014 1.00 93.62 72 GLY A O 1
ATOM 543 N N . ILE A 1 73 ? -11.432 2.355 10.413 1.00 90.94 73 ILE A N 1
ATOM 544 C CA . ILE A 1 73 ? -12.029 3.099 11.531 1.00 90.94 73 ILE A CA 1
ATOM 545 C C . ILE A 1 73 ? -13.561 3.043 11.485 1.00 90.94 73 ILE A C 1
ATOM 547 O O . ILE A 1 73 ? -14.201 2.751 12.498 1.00 90.94 73 ILE A O 1
ATOM 551 N N . ARG A 1 74 ? -14.163 3.341 10.327 1.00 89.94 74 ARG A N 1
ATOM 552 C CA . ARG A 1 74 ? -15.629 3.340 10.159 1.00 89.94 74 ARG A CA 1
ATOM 553 C C . ARG A 1 74 ? -16.223 1.937 10.226 1.00 89.94 74 ARG A C 1
ATOM 555 O O . ARG A 1 74 ? -17.381 1.773 10.600 1.00 89.94 74 ARG A O 1
ATOM 562 N N . LEU A 1 75 ? -15.430 0.917 9.922 1.00 91.88 75 LEU A N 1
ATOM 563 C CA . LEU A 1 75 ? -15.852 -0.477 9.970 1.00 91.88 75 LEU A CA 1
ATOM 564 C C . LEU A 1 75 ? -16.301 -0.908 11.375 1.00 91.88 75 LEU A C 1
ATOM 566 O O . LEU A 1 75 ? -17.193 -1.743 11.510 1.00 91.88 75 LEU A O 1
ATOM 570 N N . VAL A 1 76 ? -15.717 -0.317 12.422 1.00 88.38 76 VAL A N 1
ATOM 571 C CA . VAL A 1 76 ? -16.036 -0.632 13.825 1.00 88.38 76 VAL A CA 1
ATOM 572 C C . VAL A 1 76 ? -17.410 -0.106 14.248 1.00 88.38 76 VAL A C 1
ATOM 574 O O . VAL A 1 76 ? -18.024 -0.685 15.139 1.00 88.38 76 VAL A O 1
ATOM 577 N N . SER A 1 77 ? -17.930 0.941 13.598 1.00 86.88 77 SER A N 1
ATOM 578 C CA . SER A 1 77 ? -19.273 1.467 13.893 1.00 86.88 77 SER A CA 1
ATOM 579 C C . SER A 1 77 ? -20.408 0.694 13.215 1.00 86.88 77 SER A C 1
ATOM 581 O O . SER A 1 77 ? -21.577 0.999 13.440 1.00 86.88 77 SER A O 1
ATOM 583 N N . LEU A 1 78 ? -20.096 -0.286 12.363 1.00 90.31 78 LEU A N 1
ATOM 584 C CA . LEU A 1 78 ? -21.108 -1.066 11.655 1.00 90.31 78 LEU A CA 1
ATOM 585 C C . LEU A 1 78 ? -21.696 -2.178 12.530 1.00 90.31 78 LEU A C 1
ATOM 587 O O . LEU A 1 78 ? -21.093 -2.647 13.495 1.00 90.31 78 LEU A O 1
ATOM 591 N N . LYS A 1 79 ? -22.881 -2.664 12.142 1.00 92.12 79 LYS A N 1
ATOM 592 C CA . LYS A 1 79 ? -23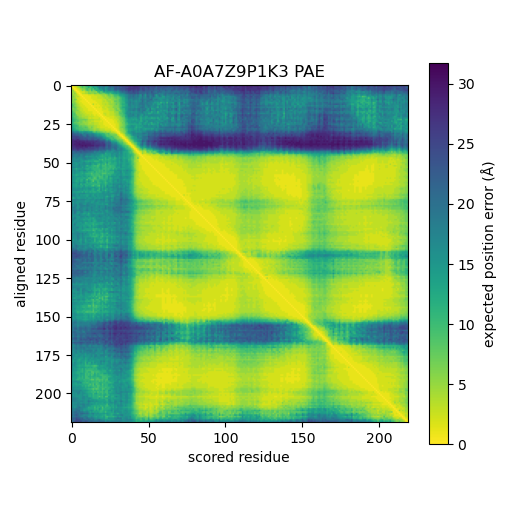.487 -3.858 12.748 1.00 92.12 79 LYS A CA 1
ATOM 593 C C . LYS A 1 79 ? -22.561 -5.066 12.572 1.00 92.12 79 LYS A C 1
ATOM 595 O O . LYS A 1 79 ? -21.962 -5.249 11.514 1.00 92.12 79 LYS A O 1
ATOM 600 N N . ARG A 1 80 ? -22.519 -5.950 13.576 1.00 90.19 80 ARG A N 1
ATOM 601 C CA . ARG A 1 80 ? -21.595 -7.102 13.634 1.00 90.19 80 ARG A CA 1
ATOM 602 C C . ARG A 1 80 ? -21.638 -8.009 12.396 1.00 90.19 80 ARG A C 1
ATOM 604 O O . ARG A 1 80 ? -20.591 -8.487 11.971 1.00 90.19 80 ARG A O 1
ATOM 611 N N . ASN A 1 81 ? -22.816 -8.239 11.812 1.00 94.50 81 ASN A N 1
ATOM 612 C CA . ASN A 1 81 ? -22.950 -9.073 10.611 1.00 94.50 81 ASN A CA 1
ATOM 613 C C . ASN A 1 81 ? -22.364 -8.384 9.371 1.00 94.50 81 ASN A C 1
ATOM 615 O O . ASN A 1 81 ? -21.554 -8.985 8.673 1.00 94.50 81 ASN A O 1
ATOM 619 N N . THR A 1 82 ? -22.691 -7.109 9.147 1.00 93.12 82 THR A N 1
ATOM 620 C CA . THR A 1 82 ? -22.128 -6.301 8.052 1.00 93.12 82 THR A CA 1
ATOM 621 C C . THR A 1 82 ? -20.617 -6.148 8.191 1.00 93.12 82 THR A C 1
ATOM 623 O O . THR A 1 82 ? -19.888 -6.302 7.218 1.00 93.12 82 THR A O 1
ATOM 626 N N . GLN A 1 83 ? -20.134 -5.916 9.413 1.00 92.75 83 GLN A N 1
ATOM 627 C CA . GLN A 1 83 ? -18.707 -5.858 9.710 1.00 92.75 83 GLN A CA 1
ATOM 628 C C . GLN A 1 83 ? -18.005 -7.165 9.326 1.00 92.75 83 GLN A C 1
ATOM 630 O O . GLN A 1 83 ? -16.990 -7.130 8.640 1.00 92.75 83 GLN A O 1
ATOM 635 N N . ARG A 1 84 ? -18.542 -8.321 9.741 1.00 93.31 84 ARG A N 1
ATOM 636 C CA . ARG A 1 84 ? -17.985 -9.636 9.386 1.00 93.31 84 ARG A CA 1
ATOM 637 C C . ARG A 1 84 ? -17.977 -9.868 7.878 1.00 93.31 84 ARG A C 1
ATOM 639 O O . ARG A 1 84 ? -16.973 -10.350 7.369 1.00 93.31 84 ARG A O 1
ATOM 646 N N . ALA A 1 85 ? -19.054 -9.503 7.185 1.00 95.75 85 ALA A N 1
ATOM 647 C CA . ALA A 1 85 ? -19.136 -9.625 5.733 1.00 95.75 85 ALA A CA 1
ATOM 648 C C . ALA A 1 85 ? -18.058 -8.783 5.034 1.00 95.75 85 ALA A C 1
ATOM 650 O O . ALA A 1 85 ? -17.321 -9.302 4.205 1.00 95.75 85 ALA A O 1
ATOM 651 N N . LEU A 1 86 ? -17.893 -7.517 5.426 1.00 95.06 86 LEU A N 1
ATOM 652 C CA . LEU A 1 86 ? -16.871 -6.635 4.854 1.00 95.06 86 LEU A CA 1
ATOM 653 C C . LEU A 1 86 ? -15.442 -7.089 5.183 1.00 95.06 86 LEU A C 1
ATOM 655 O O . LEU A 1 86 ? -14.582 -7.062 4.310 1.00 95.06 86 LEU A O 1
ATOM 659 N N . LEU A 1 87 ? -15.186 -7.558 6.410 1.00 94.19 87 LEU A N 1
ATOM 660 C CA . LEU A 1 87 ? -13.895 -8.154 6.772 1.00 94.19 87 LEU A CA 1
ATOM 661 C C . LEU A 1 87 ? -13.591 -9.389 5.917 1.00 94.19 87 LEU A C 1
ATOM 663 O O . LEU A 1 87 ? -12.469 -9.535 5.441 1.00 94.19 87 LEU A O 1
ATOM 667 N N . ALA A 1 88 ? -14.584 -10.254 5.695 1.00 95.06 88 ALA A N 1
ATOM 668 C CA . ALA A 1 88 ? -14.434 -11.409 4.819 1.00 95.06 88 ALA A CA 1
ATOM 669 C C . ALA A 1 88 ? -14.141 -10.976 3.377 1.00 95.06 88 ALA A C 1
ATOM 671 O O . ALA A 1 88 ? -13.219 -11.508 2.772 1.00 95.06 88 ALA A O 1
ATOM 672 N N . MET A 1 89 ? -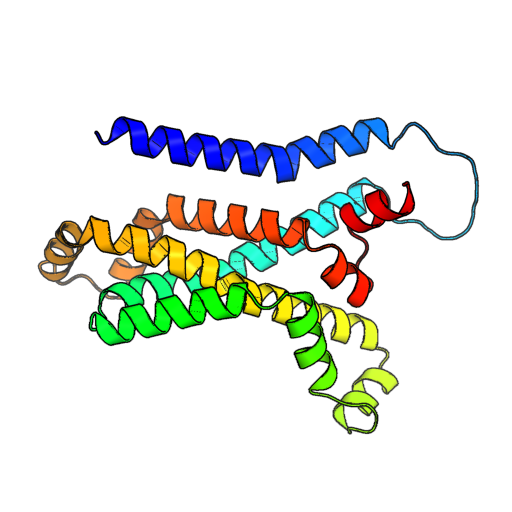14.842 -9.964 2.853 1.00 94.88 89 MET A N 1
ATOM 673 C CA . MET A 1 89 ? -14.557 -9.404 1.526 1.00 94.88 89 MET A CA 1
ATOM 674 C C . MET A 1 89 ? -13.126 -8.865 1.423 1.00 94.88 89 MET A C 1
ATOM 676 O O . MET A 1 89 ? -12.449 -9.150 0.444 1.00 94.88 89 MET A O 1
ATOM 680 N N . PHE A 1 90 ? -12.633 -8.145 2.435 1.00 95.62 90 PHE A N 1
ATOM 681 C CA . PHE A 1 90 ? -11.254 -7.643 2.457 1.00 95.62 90 PHE A CA 1
ATOM 682 C C . PHE A 1 90 ? -10.227 -8.772 2.421 1.00 95.62 90 PHE A C 1
ATOM 684 O O . PHE A 1 90 ? -9.264 -8.692 1.664 1.00 95.62 90 PHE A O 1
ATOM 691 N N . VAL A 1 91 ? -10.445 -9.837 3.196 1.00 95.12 91 VAL A N 1
ATOM 692 C CA . VAL A 1 91 ? -9.575 -11.020 3.170 1.00 95.12 91 VAL A CA 1
ATOM 693 C C . VAL A 1 91 ? -9.644 -11.713 1.810 1.00 95.12 91 VAL A C 1
ATOM 695 O O . VAL A 1 91 ? -8.602 -12.047 1.260 1.00 95.12 91 VAL A O 1
ATOM 698 N N . MET A 1 92 ? -10.837 -11.866 1.229 1.00 93.25 92 MET A N 1
ATOM 699 C CA . MET A 1 92 ? -11.007 -12.461 -0.101 1.00 93.25 92 MET A CA 1
ATOM 700 C C . MET A 1 92 ? -10.265 -11.675 -1.185 1.00 93.25 92 MET A C 1
ATOM 702 O O . MET A 1 92 ? -9.617 -12.284 -2.031 1.00 93.25 92 MET A O 1
ATOM 706 N N . THR A 1 93 ? -10.280 -10.341 -1.138 1.00 92.50 93 THR A N 1
ATOM 707 C CA . THR A 1 93 ? -9.501 -9.508 -2.068 1.00 92.50 93 THR A CA 1
ATOM 708 C C . THR A 1 93 ? -7.999 -9.777 -1.962 1.00 92.50 93 THR A C 1
ATOM 710 O O . THR A 1 93 ? -7.318 -9.812 -2.981 1.00 92.50 93 THR A O 1
ATOM 713 N N . LEU A 1 94 ? -7.480 -10.017 -0.753 1.00 94.00 94 LEU A N 1
ATOM 714 C CA . LEU A 1 94 ? -6.055 -10.296 -0.533 1.00 94.00 94 LEU A CA 1
ATOM 715 C C . LEU A 1 94 ? -5.624 -11.693 -1.002 1.00 94.00 94 LEU A C 1
ATOM 717 O O . LEU A 1 94 ? -4.434 -11.912 -1.215 1.00 94.00 94 LEU A O 1
ATOM 721 N N . ILE A 1 95 ? -6.569 -12.623 -1.187 1.00 94.81 95 ILE A N 1
ATOM 722 C CA . ILE A 1 95 ? -6.300 -13.948 -1.773 1.00 94.81 95 ILE A CA 1
ATOM 723 C C . ILE A 1 95 ? -6.024 -13.828 -3.276 1.00 94.81 95 ILE A C 1
ATOM 725 O O . ILE A 1 95 ? -5.249 -14.609 -3.828 1.00 94.81 95 ILE A O 1
ATOM 729 N N . ILE A 1 96 ? -6.639 -12.850 -3.947 1.00 92.75 96 ILE A N 1
ATOM 730 C CA . ILE A 1 96 ? -6.401 -12.604 -5.369 1.00 92.75 96 ILE A CA 1
ATOM 731 C C . ILE A 1 96 ? -4.973 -12.071 -5.518 1.00 92.75 96 ILE A C 1
ATOM 733 O O . ILE A 1 96 ? -4.632 -11.086 -4.867 1.00 92.75 96 ILE A O 1
ATOM 737 N N . PRO A 1 97 ? -4.120 -12.669 -6.362 1.00 92.56 97 PRO A N 1
ATOM 738 C CA . PRO A 1 97 ? -2.769 -12.165 -6.541 1.00 92.56 97 PRO A CA 1
ATOM 739 C C . PRO A 1 97 ? -2.789 -10.791 -7.225 1.00 92.56 97 PRO A C 1
ATOM 741 O O . PRO A 1 97 ? -3.561 -10.558 -8.158 1.00 92.56 97 PRO A O 1
ATOM 744 N N . ALA A 1 98 ? -1.904 -9.884 -6.803 1.00 91.50 98 ALA A N 1
ATOM 745 C CA . ALA A 1 98 ? -1.868 -8.507 -7.307 1.00 91.50 98 ALA A CA 1
ATOM 746 C C . ALA A 1 98 ? -1.701 -8.424 -8.840 1.00 91.50 98 ALA A C 1
ATOM 748 O O . ALA A 1 98 ? -2.302 -7.560 -9.480 1.00 91.50 98 ALA A O 1
ATOM 749 N N . TYR A 1 99 ? -0.969 -9.367 -9.451 1.00 92.38 99 TYR A N 1
ATOM 750 C CA . TYR A 1 99 ? -0.792 -9.406 -10.906 1.00 92.38 99 TYR A CA 1
ATOM 751 C C . TYR A 1 99 ? -2.109 -9.684 -11.650 1.00 92.38 99 TYR A C 1
ATOM 753 O O . TYR A 1 99 ? -2.298 -9.207 -12.765 1.00 92.38 99 TYR A O 1
ATOM 761 N N . ALA A 1 100 ? -3.048 -10.426 -11.051 1.00 93.62 100 ALA A N 1
ATOM 762 C CA . ALA A 1 100 ? -4.347 -10.679 -11.671 1.00 93.62 100 ALA A CA 1
ATOM 763 C C . ALA A 1 100 ? -5.185 -9.397 -11.708 1.00 93.62 100 ALA A C 1
ATOM 765 O O . ALA A 1 100 ? -5.826 -9.102 -12.712 1.00 93.62 100 ALA A O 1
ATOM 766 N N . ILE A 1 101 ? -5.116 -8.589 -10.647 1.00 93.38 101 ILE A N 1
ATOM 767 C CA . ILE A 1 101 ? -5.757 -7.270 -10.609 1.00 93.38 101 ILE A CA 1
ATOM 768 C C . ILE A 1 101 ? -5.122 -6.347 -11.654 1.00 93.38 101 ILE A C 1
ATOM 770 O O . ILE A 1 101 ? -5.848 -5.653 -12.362 1.00 93.38 101 ILE A O 1
ATOM 774 N N . PHE A 1 102 ? -3.793 -6.381 -11.808 1.00 93.12 102 PHE A N 1
ATOM 775 C CA . PHE A 1 102 ? -3.110 -5.673 -12.893 1.00 93.12 102 PHE A CA 1
ATOM 776 C C . PHE A 1 102 ? -3.666 -6.064 -14.264 1.00 93.12 102 PHE A C 1
ATOM 778 O O . PHE A 1 102 ? -4.027 -5.179 -15.035 1.00 93.12 102 PHE A O 1
ATOM 785 N N . TYR A 1 103 ? -3.811 -7.362 -14.548 1.00 91.56 103 TYR A N 1
ATOM 786 C CA . TYR A 1 103 ? -4.382 -7.818 -15.816 1.00 91.56 103 TYR A CA 1
ATOM 787 C C . TYR A 1 103 ? -5.817 -7.349 -16.026 1.00 91.56 103 TYR A C 1
ATOM 789 O O . TYR A 1 103 ? -6.146 -6.932 -17.129 1.00 91.56 103 TYR A O 1
ATOM 797 N N . VAL A 1 104 ? -6.665 -7.366 -14.996 1.00 91.69 104 VAL A N 1
ATOM 798 C CA . VAL A 1 104 ? -8.043 -6.860 -15.111 1.00 91.69 104 VAL A CA 1
ATOM 799 C C . VAL A 1 104 ? -8.047 -5.385 -15.517 1.00 91.69 104 VAL A C 1
ATOM 801 O O . VAL A 1 104 ? -8.761 -5.011 -16.444 1.00 91.69 104 VAL A O 1
ATOM 804 N N . TRP A 1 105 ? -7.212 -4.556 -14.885 1.00 89.38 105 TRP A N 1
ATOM 805 C CA . TRP A 1 105 ? -7.084 -3.143 -15.258 1.00 89.38 105 TRP A CA 1
ATOM 806 C C . TRP A 1 105 ? -6.476 -2.954 -16.644 1.00 89.38 105 TRP A C 1
ATOM 808 O O . TRP A 1 105 ? -6.930 -2.099 -17.397 1.00 89.38 105 TRP A O 1
ATOM 818 N N . TRP A 1 106 ? -5.489 -3.771 -17.004 1.00 88.31 106 TRP A N 1
ATOM 819 C CA . TRP A 1 106 ? -4.875 -3.738 -18.326 1.00 88.31 106 TRP A CA 1
ATOM 820 C C . TRP A 1 106 ? -5.822 -4.204 -19.440 1.00 88.31 106 TRP A C 1
ATOM 822 O O . TRP A 1 106 ? -5.685 -3.773 -20.576 1.00 88.31 106 TRP A O 1
ATOM 832 N N . GLN A 1 107 ? -6.792 -5.065 -19.140 1.00 88.38 107 GLN A N 1
ATOM 833 C CA . GLN A 1 107 ? -7.797 -5.540 -20.097 1.00 88.38 107 GLN A CA 1
ATOM 834 C C . GLN A 1 107 ? -9.041 -4.640 -20.151 1.00 88.38 107 GLN A C 1
ATOM 836 O O . GLN A 1 107 ? -9.855 -4.779 -21.059 1.00 88.38 107 GLN A O 1
ATOM 841 N N . ALA A 1 108 ? -9.192 -3.689 -19.221 1.00 84.81 108 ALA A N 1
ATOM 842 C CA . ALA A 1 108 ? -10.331 -2.767 -19.189 1.00 84.81 108 ALA A CA 1
ATOM 843 C C . ALA A 1 108 ? -10.382 -1.807 -20.398 1.00 84.81 108 ALA A C 1
ATOM 845 O O . ALA A 1 108 ? -11.416 -1.199 -20.667 1.00 84.81 108 ALA A O 1
ATOM 846 N N . TRP A 1 109 ? -9.279 -1.683 -21.136 1.00 83.31 109 TRP A N 1
ATOM 847 C CA . TRP A 1 109 ? -9.120 -0.831 -22.318 1.00 83.31 109 TRP A CA 1
ATOM 848 C C . TRP A 1 109 ? -8.493 -1.609 -23.495 1.00 83.31 109 TRP A C 1
ATOM 850 O O . TRP A 1 109 ? -7.316 -1.429 -23.819 1.00 83.31 109 TRP A O 1
ATOM 860 N N . PRO A 1 110 ? -9.251 -2.520 -24.129 1.00 80.62 110 PRO A N 1
ATOM 861 C CA . PRO A 1 110 ? -8.708 -3.429 -25.131 1.00 80.62 110 PRO A CA 1
ATOM 862 C C . PRO A 1 110 ? -8.162 -2.696 -26.363 1.00 80.62 110 PRO A C 1
ATOM 864 O O . PRO A 1 110 ? -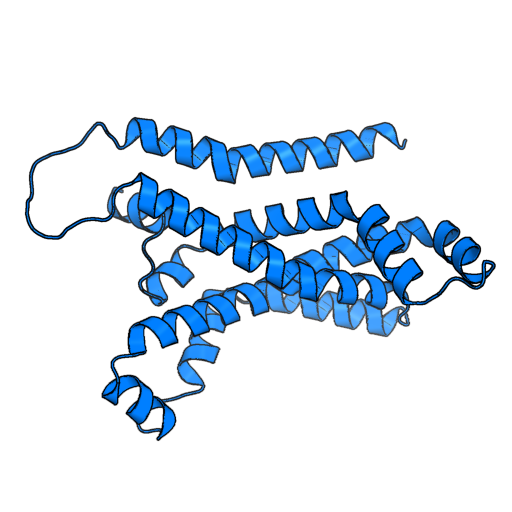8.542 -1.557 -26.674 1.00 80.62 110 PRO A O 1
ATOM 867 N N . SER A 1 111 ? -7.278 -3.384 -27.089 1.00 80.06 111 SER A N 1
ATOM 868 C CA . SER A 1 111 ? -6.783 -2.919 -28.381 1.00 80.06 111 SER A CA 1
ATOM 869 C C . SER A 1 111 ? -7.951 -2.692 -29.348 1.00 80.06 111 SER A C 1
ATOM 871 O O . SER A 1 111 ? -8.922 -3.446 -29.376 1.00 80.06 111 SER A O 1
ATOM 873 N N . GLY A 1 112 ? -7.885 -1.598 -30.109 1.00 79.81 112 GLY A N 1
ATOM 874 C CA . GLY A 1 112 ? -8.964 -1.172 -31.009 1.00 79.81 112 GLY A CA 1
ATOM 875 C C . GLY A 1 112 ? -9.996 -0.226 -30.385 1.00 79.81 112 GLY A C 1
ATOM 876 O O . GLY A 1 112 ? -10.857 0.283 -31.097 1.00 79.81 112 GLY A O 1
ATOM 877 N N . THR A 1 113 ? -9.907 0.074 -29.085 1.00 87.50 113 THR A N 1
ATOM 878 C CA . THR A 1 113 ? -10.678 1.181 -28.495 1.00 87.50 113 THR A CA 1
ATOM 879 C C . THR A 1 113 ? -10.073 2.538 -28.855 1.00 87.50 113 THR A C 1
ATOM 881 O O . THR A 1 113 ? -8.859 2.665 -29.022 1.00 87.50 113 THR A O 1
ATOM 884 N N . TRP A 1 114 ? -10.914 3.577 -28.922 1.00 90.12 114 TRP A N 1
ATOM 885 C CA . TRP A 1 114 ? -10.472 4.956 -29.176 1.00 90.12 114 TRP A CA 1
ATOM 886 C C . TRP A 1 114 ? -9.422 5.420 -28.155 1.00 90.12 114 TRP A C 1
ATOM 888 O O . TRP A 1 114 ? -8.462 6.097 -28.504 1.00 90.12 114 TRP A O 1
ATOM 898 N N . LEU A 1 115 ? -9.573 4.999 -26.897 1.00 84.81 115 LEU A N 1
ATOM 899 C CA . LEU A 1 115 ? -8.662 5.351 -25.818 1.00 84.81 115 LEU A CA 1
ATOM 900 C C . LEU A 1 115 ? -7.293 4.683 -26.008 1.00 84.81 115 LEU A C 1
ATOM 902 O O . LEU A 1 115 ? -6.265 5.341 -25.857 1.00 84.81 115 LEU A O 1
ATOM 906 N N . HIS A 1 116 ? -7.267 3.402 -26.386 1.00 86.94 116 HIS A N 1
ATOM 907 C CA . HIS A 1 116 ? -6.020 2.709 -26.702 1.00 86.94 116 HIS A CA 1
ATOM 908 C C . HIS A 1 116 ? -5.314 3.336 -27.912 1.00 86.94 116 HIS A C 1
ATOM 910 O O . HIS A 1 116 ? -4.101 3.524 -27.874 1.00 86.94 116 HIS A O 1
ATOM 916 N N . ALA A 1 117 ? -6.069 3.709 -28.953 1.00 88.06 117 ALA A N 1
ATOM 917 C CA . ALA A 1 117 ? -5.524 4.370 -30.138 1.00 88.06 117 ALA A CA 1
ATOM 918 C C . ALA A 1 117 ? -4.803 5.678 -29.780 1.00 88.06 117 ALA A C 1
ATOM 920 O O . ALA A 1 117 ? -3.654 5.849 -30.169 1.00 88.06 117 ALA A O 1
ATOM 921 N N . ILE A 1 118 ? -5.416 6.528 -28.947 1.00 88.62 118 ILE A N 1
ATOM 922 C CA . ILE A 1 118 ? -4.798 7.769 -28.450 1.00 88.62 118 ILE A CA 1
ATOM 923 C C . ILE A 1 118 ? -3.499 7.470 -27.689 1.00 88.62 118 ILE A C 1
ATOM 925 O O . ILE A 1 118 ? -2.470 8.095 -27.927 1.00 88.62 118 ILE A O 1
ATOM 929 N N . ILE A 1 119 ? -3.511 6.500 -26.771 1.00 88.56 119 ILE A N 1
ATOM 930 C CA . ILE A 1 119 ? -2.322 6.169 -25.970 1.00 88.56 119 ILE A CA 1
ATOM 931 C C . ILE A 1 119 ? -1.165 5.694 -26.852 1.00 88.56 119 ILE A C 1
ATOM 933 O O . ILE A 1 119 ? -0.016 6.051 -26.588 1.00 88.56 119 ILE A O 1
ATOM 937 N N . VAL A 1 120 ? -1.457 4.894 -27.878 1.00 89.62 120 VAL A N 1
ATOM 938 C CA . VAL A 1 120 ? -0.452 4.395 -28.824 1.00 89.62 120 VAL A CA 1
ATOM 939 C C . VAL A 1 120 ? 0.050 5.516 -29.729 1.00 89.62 120 VAL A C 1
ATOM 941 O O . VAL A 1 120 ? 1.260 5.656 -29.882 1.00 89.62 120 VAL A O 1
ATOM 944 N N . GLU A 1 121 ? -0.849 6.340 -30.269 1.00 91.69 121 GLU A N 1
ATOM 945 C CA . GLU A 1 121 ? -0.520 7.461 -31.157 1.00 91.69 121 GLU A CA 1
ATOM 946 C C . GLU A 1 121 ? 0.442 8.455 -30.493 1.00 91.69 121 GLU A C 1
ATOM 948 O O . GLU A 1 121 ? 1.416 8.881 -31.108 1.00 91.69 121 GLU A O 1
ATOM 953 N N . TYR A 1 122 ? 0.235 8.753 -29.208 1.00 92.00 122 TYR A N 1
ATOM 954 C CA . TYR A 1 122 ? 1.114 9.641 -28.443 1.00 92.00 122 TYR A CA 1
ATOM 955 C C . TYR A 1 122 ? 2.267 8.924 -27.711 1.00 92.00 122 TYR A C 1
ATOM 957 O O . TYR A 1 122 ? 3.002 9.556 -26.952 1.00 92.00 122 TYR A O 1
ATOM 965 N N . GLY A 1 123 ? 2.450 7.611 -27.897 1.00 89.25 123 GLY A N 1
ATOM 966 C CA . GLY A 1 123 ? 3.555 6.856 -27.289 1.00 89.25 123 GLY A CA 1
ATOM 967 C C . GLY A 1 123 ? 3.483 6.708 -25.760 1.00 89.25 123 GLY A C 1
ATOM 968 O O . GLY A 1 123 ? 4.493 6.436 -25.110 1.00 89.25 123 GLY A O 1
ATOM 969 N N . TYR A 1 124 ? 2.302 6.850 -25.152 1.00 91.00 124 TYR A N 1
ATOM 970 C CA . TYR A 1 124 ? 2.106 6.804 -23.696 1.00 91.00 124 TYR A CA 1
ATOM 971 C C . TYR A 1 124 ? 1.933 5.392 -23.118 1.00 91.00 124 TYR A C 1
ATOM 973 O O . TYR A 1 124 ? 1.584 5.245 -21.945 1.00 91.00 124 TYR A O 1
ATOM 981 N N . LEU A 1 125 ? 2.209 4.335 -23.886 1.00 88.44 125 LEU A N 1
ATOM 982 C CA . LEU A 1 125 ? 1.969 2.948 -23.467 1.00 88.44 125 LEU A CA 1
ATOM 983 C C . LEU A 1 125 ? 2.743 2.560 -22.190 1.00 88.44 125 LEU A C 1
ATOM 985 O O . LEU A 1 125 ? 2.205 1.884 -21.314 1.00 88.44 125 LEU A O 1
ATOM 989 N N . GLY A 1 126 ? 3.968 3.069 -22.024 1.00 88.19 126 GLY A N 1
ATOM 990 C CA . GLY A 1 126 ? 4.758 2.863 -20.804 1.00 88.19 126 GLY A CA 1
ATOM 991 C C . GLY A 1 126 ? 4.279 3.674 -19.590 1.00 88.19 126 GLY A C 1
ATOM 992 O O . GLY A 1 126 ? 4.577 3.319 -18.452 1.00 88.19 126 GLY A O 1
ATOM 993 N N . VAL A 1 127 ? 3.548 4.774 -19.797 1.00 89.31 127 VAL A N 1
ATOM 994 C CA . VAL A 1 127 ? 2.901 5.529 -18.705 1.00 89.31 127 VAL A CA 1
ATOM 995 C C . VAL A 1 127 ? 1.623 4.811 -18.288 1.00 89.31 127 VAL A C 1
ATOM 997 O O . VAL A 1 127 ? 1.389 4.592 -17.102 1.00 89.31 127 VAL A O 1
ATOM 1000 N N . ALA A 1 128 ? 0.846 4.378 -19.276 1.00 87.94 128 ALA A N 1
ATOM 1001 C CA . ALA A 1 128 ? -0.354 3.576 -19.122 1.00 87.94 128 ALA A CA 1
ATOM 1002 C C . ALA A 1 128 ? -0.114 2.314 -18.275 1.00 87.94 128 ALA A C 1
ATOM 1004 O O . ALA A 1 128 ? -0.815 2.099 -17.285 1.00 87.94 128 ALA A O 1
ATOM 1005 N N . SER A 1 129 ? 0.921 1.526 -18.588 1.00 90.81 129 SER A N 1
ATOM 1006 C CA . SER A 1 129 ? 1.268 0.324 -17.813 1.00 90.81 129 SER A CA 1
ATOM 1007 C C . SER A 1 129 ? 1.618 0.651 -16.356 1.00 90.81 129 SER A C 1
ATOM 1009 O O . SER A 1 129 ? 1.146 -0.019 -15.438 1.00 90.81 129 SER A O 1
ATOM 1011 N N . LYS A 1 130 ? 2.372 1.730 -16.110 1.00 93.19 130 LYS A N 1
ATOM 1012 C CA . LYS A 1 130 ? 2.713 2.205 -14.757 1.00 93.19 130 LYS A CA 1
ATOM 1013 C C . LYS A 1 130 ? 1.492 2.703 -13.985 1.00 93.19 130 LYS A C 1
ATOM 1015 O O . LYS A 1 130 ? 1.421 2.509 -12.773 1.00 93.19 130 LYS A O 1
ATOM 1020 N N . MET A 1 131 ? 0.517 3.319 -14.652 1.00 91.56 131 MET A N 1
ATOM 1021 C CA . MET A 1 131 ? -0.745 3.701 -14.014 1.00 91.56 131 MET A CA 1
ATOM 1022 C C . MET A 1 131 ? -1.568 2.469 -13.631 1.00 91.56 131 MET A C 1
ATOM 1024 O O . MET A 1 131 ? -2.033 2.390 -12.495 1.00 91.56 131 MET A O 1
ATOM 1028 N N . CYS A 1 132 ? -1.683 1.476 -14.519 1.00 91.69 132 CYS A N 1
ATOM 1029 C CA . CYS A 1 132 ? -2.321 0.196 -14.197 1.00 91.69 132 CYS A CA 1
ATOM 1030 C C . CYS A 1 132 ? -1.621 -0.504 -13.026 1.00 91.69 132 CYS A C 1
ATOM 1032 O O . CYS A 1 132 ? -2.294 -1.012 -12.133 1.00 91.69 132 CYS A O 1
ATOM 1034 N N . LEU A 1 133 ? -0.285 -0.473 -12.983 1.00 94.19 133 LEU A N 1
ATOM 1035 C CA . LEU A 1 133 ? 0.506 -0.969 -11.856 1.00 94.19 133 LEU A CA 1
ATOM 1036 C C . LEU A 1 133 ? 0.142 -0.258 -10.553 1.00 94.19 133 LEU A C 1
ATOM 1038 O O . LEU A 1 133 ? -0.162 -0.922 -9.564 1.00 94.19 133 LEU A O 1
ATOM 1042 N N . ALA A 1 134 ? 0.148 1.077 -10.549 1.00 94.50 134 ALA A N 1
ATOM 1043 C CA . ALA A 1 134 ? -0.192 1.866 -9.370 1.00 94.50 134 ALA A CA 1
ATOM 1044 C C . ALA A 1 134 ? -1.595 1.518 -8.860 1.00 94.50 134 ALA A C 1
ATOM 1046 O O . ALA A 1 134 ? -1.769 1.215 -7.680 1.00 94.50 134 ALA A O 1
ATOM 1047 N N . ILE A 1 135 ? -2.582 1.503 -9.760 1.00 93.69 135 ILE A N 1
ATOM 1048 C CA . ILE A 1 135 ? -3.971 1.182 -9.429 1.00 93.69 135 ILE A CA 1
ATOM 1049 C C . ILE A 1 135 ? -4.070 -0.240 -8.884 1.00 93.69 135 ILE A C 1
ATOM 1051 O O . ILE A 1 135 ? -4.701 -0.436 -7.851 1.00 93.69 135 ILE A O 1
ATOM 1055 N N . ALA A 1 136 ? -3.431 -1.221 -9.521 1.00 94.31 136 ALA A N 1
ATOM 1056 C CA . ALA A 1 136 ? -3.482 -2.609 -9.081 1.00 94.31 136 ALA A CA 1
ATOM 1057 C C . ALA A 1 136 ? -2.874 -2.797 -7.689 1.00 94.31 136 ALA A C 1
ATOM 1059 O O . ALA A 1 136 ? -3.504 -3.396 -6.818 1.00 94.31 136 ALA A O 1
ATOM 1060 N N . LEU A 1 137 ? -1.688 -2.232 -7.454 1.00 95.69 137 LEU A N 1
ATOM 1061 C CA . LEU A 1 137 ? -1.009 -2.309 -6.163 1.00 95.69 137 LEU A CA 1
ATOM 1062 C C . LEU A 1 137 ? -1.811 -1.607 -5.063 1.00 95.69 137 LEU A C 1
ATOM 1064 O O . LEU A 1 137 ? -1.978 -2.168 -3.981 1.00 95.69 137 LEU A O 1
ATOM 1068 N N . ILE A 1 138 ? -2.363 -0.419 -5.330 1.00 96.75 138 ILE A N 1
ATOM 1069 C CA . ILE A 1 138 ? -3.195 0.317 -4.366 1.00 96.75 138 ILE A CA 1
ATOM 1070 C C . ILE A 1 138 ? -4.502 -0.438 -4.096 1.00 96.75 138 ILE A C 1
ATOM 1072 O O . ILE A 1 138 ? -4.841 -0.659 -2.935 1.00 96.75 138 ILE A O 1
ATOM 1076 N N . ALA A 1 139 ? -5.215 -0.863 -5.145 1.00 94.81 139 ALA A N 1
ATOM 1077 C CA . ALA A 1 139 ? -6.496 -1.569 -5.061 1.00 94.81 139 ALA A CA 1
ATOM 1078 C C . ALA A 1 139 ? -6.379 -2.909 -4.322 1.00 94.81 139 ALA A C 1
ATOM 1080 O O . ALA A 1 139 ? -7.300 -3.300 -3.605 1.00 94.81 139 ALA A O 1
ATOM 1081 N N . TRP A 1 140 ? -5.244 -3.588 -4.466 1.00 96.56 140 TRP A N 1
ATOM 1082 C CA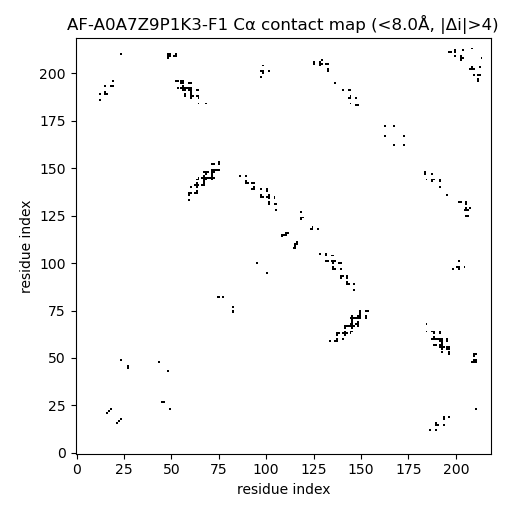 . TRP A 1 140 ? -4.964 -4.823 -3.747 1.00 96.56 140 TRP A CA 1
ATOM 1083 C C . TRP A 1 140 ? -4.559 -4.584 -2.288 1.00 96.56 140 TRP A C 1
ATOM 1085 O O . TRP A 1 140 ? -4.952 -5.350 -1.415 1.00 96.56 140 TRP A O 1
ATOM 1095 N N . SER A 1 141 ? -3.800 -3.522 -1.998 1.00 97.00 141 SER A N 1
ATOM 1096 C CA . SER A 1 141 ? -3.175 -3.327 -0.680 1.00 97.00 141 SER A CA 1
ATOM 1097 C C . SER A 1 141 ? -3.977 -2.490 0.319 1.00 97.00 141 SER A C 1
ATOM 1099 O O . SER A 1 141 ? -3.805 -2.683 1.523 1.00 97.00 141 SER A O 1
ATOM 1101 N N . TRP A 1 142 ? -4.886 -1.606 -0.113 1.00 97.50 142 TRP A N 1
ATOM 1102 C CA . TRP A 1 142 ? -5.703 -0.787 0.804 1.00 97.50 142 TRP A CA 1
ATOM 1103 C C . TRP A 1 142 ? -6.545 -1.576 1.835 1.00 97.50 142 TRP A C 1
ATOM 1105 O O . TRP A 1 142 ? -6.781 -1.031 2.923 1.00 97.50 142 TRP A O 1
ATOM 1115 N N . PRO A 1 143 ? -6.967 -2.843 1.604 1.00 97.75 143 PRO A N 1
ATOM 1116 C CA . PRO A 1 143 ? -7.633 -3.630 2.637 1.00 97.75 143 PRO A CA 1
ATOM 1117 C C . PRO A 1 143 ? -6.726 -3.919 3.840 1.00 97.75 143 PRO A C 1
ATOM 1119 O O . PRO A 1 143 ? -7.230 -4.057 4.952 1.00 97.75 143 PRO A O 1
ATOM 1122 N N . ILE A 1 144 ? -5.397 -3.959 3.673 1.00 96.81 144 ILE A N 1
ATOM 1123 C CA . ILE A 1 144 ? -4.450 -4.244 4.764 1.00 96.81 144 ILE A CA 1
ATOM 1124 C C . ILE A 1 144 ? -4.518 -3.150 5.852 1.00 96.81 144 ILE A C 1
ATOM 1126 O O . ILE A 1 144 ? -4.847 -3.480 6.997 1.00 96.81 144 ILE A O 1
ATOM 1130 N N . PRO A 1 145 ? -4.314 -1.848 5.548 1.00 96.81 145 PRO A N 1
ATOM 1131 C CA . PRO A 1 145 ? -4.525 -0.773 6.521 1.00 96.81 145 PRO A CA 1
ATOM 1132 C C . PRO A 1 145 ? -5.946 -0.727 7.098 1.00 96.81 145 PRO A C 1
ATOM 1134 O O . PRO A 1 145 ? -6.119 -0.377 8.269 1.00 96.81 145 PRO A O 1
ATOM 1137 N N . ALA A 1 146 ? -6.971 -1.097 6.319 1.00 96.44 146 ALA A N 1
ATOM 1138 C CA . ALA A 1 146 ? -8.349 -1.169 6.810 1.00 96.44 146 ALA A CA 1
ATOM 1139 C C . ALA A 1 146 ? -8.523 -2.265 7.875 1.00 96.44 146 ALA A C 1
ATOM 1141 O O . ALA A 1 146 ? -9.116 -2.028 8.931 1.00 96.44 146 ALA A O 1
ATOM 1142 N N . LEU A 1 147 ? -7.952 -3.449 7.652 1.00 95.88 147 LEU A N 1
ATOM 1143 C CA . LEU A 1 147 ? -7.952 -4.541 8.624 1.00 95.88 147 LEU A CA 1
ATOM 1144 C C . LEU A 1 147 ? -7.204 -4.137 9.899 1.00 95.88 147 LEU A C 1
ATOM 1146 O O . LEU A 1 147 ? -7.778 -4.228 10.987 1.00 95.88 147 LEU A O 1
ATOM 1150 N N . ILE A 1 148 ? -5.980 -3.614 9.770 1.00 94.31 148 ILE A N 1
ATOM 1151 C CA . ILE A 1 148 ? -5.147 -3.183 10.906 1.00 94.31 148 ILE A CA 1
ATOM 1152 C C . ILE A 1 148 ? -5.881 -2.132 11.749 1.00 94.31 148 ILE A C 1
ATOM 1154 O O . ILE A 1 148 ? -6.041 -2.295 12.961 1.00 94.31 148 ILE A O 1
ATOM 1158 N N . SER A 1 149 ? -6.370 -1.063 11.117 1.00 92.81 149 SER A N 1
ATOM 1159 C CA . SER A 1 149 ? -7.055 0.026 11.824 1.00 92.81 149 SER A CA 1
ATOM 1160 C C . SER A 1 149 ? -8.363 -0.425 12.478 1.00 92.81 149 SER A C 1
ATOM 1162 O O . SER A 1 149 ? -8.648 -0.004 13.599 1.00 92.81 149 SER A O 1
ATOM 1164 N N . SER A 1 150 ? -9.118 -1.343 11.861 1.00 91.56 150 SER A N 1
ATOM 1165 C CA . SER A 1 150 ? -10.344 -1.894 12.460 1.00 91.56 150 SER A CA 1
ATOM 1166 C C . SER A 1 150 ? -10.081 -2.707 13.734 1.00 91.56 150 SER A C 1
ATOM 1168 O O . SER A 1 150 ? -10.861 -2.638 14.690 1.00 91.56 150 SER A O 1
ATOM 1170 N N . MET A 1 151 ? -8.962 -3.440 13.791 1.00 87.81 151 MET A N 1
ATOM 1171 C CA . MET A 1 151 ? -8.567 -4.207 14.975 1.00 87.81 151 MET A CA 1
ATOM 1172 C C . MET A 1 151 ? -8.184 -3.289 16.135 1.00 87.81 151 MET A C 1
ATOM 1174 O O . MET A 1 151 ? -8.543 -3.565 17.281 1.00 87.81 151 MET A O 1
ATOM 1178 N N . VAL A 1 152 ? -7.483 -2.188 15.849 1.00 85.31 152 VAL A N 1
ATOM 1179 C CA . VAL A 1 152 ? -7.047 -1.248 16.888 1.00 85.31 152 VAL A CA 1
ATOM 1180 C C . VAL A 1 152 ? -8.196 -0.364 17.364 1.00 85.31 152 VAL A C 1
ATOM 1182 O O . VAL A 1 152 ? -8.395 -0.231 18.569 1.00 85.31 152 VAL A O 1
ATOM 1185 N N . ALA A 1 153 ? -9.012 0.168 16.451 1.00 81.69 153 ALA A N 1
ATOM 1186 C CA . ALA A 1 153 ? -10.141 1.027 16.802 1.00 81.69 153 ALA A CA 1
ATOM 1187 C C . ALA A 1 153 ? -11.159 0.322 17.719 1.00 81.69 153 ALA A C 1
ATOM 1189 O O . ALA A 1 153 ? -11.737 0.957 18.598 1.00 81.69 153 ALA A O 1
ATOM 1190 N N . ARG A 1 154 ? -11.323 -1.002 17.589 1.00 71.12 154 ARG A N 1
ATOM 1191 C CA . ARG A 1 154 ? -12.186 -1.809 18.468 1.00 71.12 154 ARG A CA 1
ATOM 1192 C C . ARG A 1 154 ? -11.718 -1.847 19.930 1.00 71.12 154 ARG A C 1
ATOM 1194 O O . ARG A 1 154 ? -12.536 -2.075 20.817 1.00 71.12 154 ARG A O 1
ATOM 1201 N N . SER A 1 155 ? -10.430 -1.628 20.189 1.00 66.06 155 SER A N 1
ATOM 1202 C CA . SER A 1 155 ? -9.850 -1.637 21.539 1.00 66.06 155 SER A CA 1
ATOM 1203 C C . SER A 1 155 ? -10.122 -0.347 22.329 1.00 66.06 155 SER A C 1
ATOM 1205 O O . SER A 1 155 ? -9.920 -0.339 23.539 1.00 66.06 155 SER A O 1
ATOM 1207 N N . ASP A 1 156 ? -10.579 0.723 21.670 1.00 66.25 156 ASP A N 1
ATOM 1208 C CA . ASP A 1 156 ? -10.385 2.105 22.138 1.00 66.25 156 ASP A CA 1
ATOM 1209 C C . ASP A 1 156 ? -11.686 2.916 22.325 1.00 66.25 156 ASP A C 1
ATOM 1211 O O . ASP A 1 156 ? -11.661 4.150 22.388 1.00 66.25 156 ASP A O 1
ATOM 1215 N N . ASN A 1 157 ? -12.834 2.239 22.438 1.00 63.12 157 ASN A N 1
ATOM 1216 C CA . ASN A 1 157 ? -14.160 2.872 22.521 1.00 63.12 157 ASN A CA 1
ATOM 1217 C C . ASN A 1 157 ? -14.302 3.916 23.648 1.00 63.12 157 ASN A C 1
ATOM 1219 O O . ASN A 1 157 ? -15.022 4.899 23.472 1.00 63.12 157 ASN A O 1
ATOM 1223 N N . SER A 1 158 ? -13.592 3.766 24.766 1.00 58.38 158 SER A N 1
ATOM 1224 C CA . SER A 1 158 ? -13.661 4.665 25.929 1.00 58.38 158 SER A CA 1
ATOM 1225 C C . SER A 1 158 ? -13.226 6.109 25.630 1.00 58.38 158 SER A C 1
ATOM 1227 O O . SER A 1 158 ? -13.855 7.049 26.106 1.00 58.38 158 SER A O 1
ATOM 1229 N N . LEU A 1 159 ? -12.216 6.312 24.778 1.00 60.66 159 LEU A N 1
ATOM 1230 C CA . LEU A 1 159 ? -11.723 7.649 24.398 1.00 60.66 159 LEU A CA 1
ATOM 1231 C C . LEU A 1 159 ? -12.661 8.377 23.420 1.00 60.66 159 LEU A C 1
ATOM 1233 O O . LEU A 1 159 ? -12.674 9.604 23.349 1.00 60.66 159 LEU A O 1
ATOM 1237 N N . SER A 1 160 ? -13.449 7.623 22.647 1.00 63.22 160 SER A N 1
ATOM 1238 C CA . SER A 1 160 ? -14.403 8.199 21.692 1.00 63.22 160 SER A CA 1
ATOM 1239 C C . SER A 1 160 ? -15.606 8.848 22.379 1.00 63.22 160 SER A C 1
ATOM 1241 O O . SER A 1 160 ? -16.132 9.837 21.872 1.00 63.22 160 SER A O 1
ATOM 1243 N N . ILE A 1 161 ? -15.977 8.334 23.556 1.00 61.38 161 ILE A N 1
ATOM 1244 C CA . ILE A 1 161 ? -17.090 8.827 24.370 1.00 61.38 161 ILE A CA 1
ATOM 1245 C C . ILE A 1 161 ? -16.732 10.181 25.002 1.00 61.38 161 ILE A C 1
ATOM 1247 O O . ILE A 1 161 ? -17.542 11.100 24.944 1.00 61.38 161 ILE A O 1
ATOM 1251 N N . LEU A 1 162 ? -15.496 10.359 25.497 1.00 62.59 162 LEU A N 1
ATOM 1252 C CA . LEU A 1 162 ? -15.034 11.660 26.010 1.00 62.59 162 LEU A CA 1
ATOM 1253 C C . LEU A 1 162 ? -15.054 12.758 24.933 1.00 62.59 162 LEU A C 1
ATOM 1255 O O . LEU A 1 162 ? -15.588 13.837 25.154 1.00 62.59 162 LEU A O 1
ATOM 1259 N N . ASN A 1 163 ? -14.567 12.468 23.725 1.00 60.47 163 ASN A N 1
ATOM 1260 C CA . ASN A 1 163 ? -14.534 13.459 22.640 1.00 60.47 163 ASN A CA 1
ATOM 1261 C C . ASN A 1 163 ? -15.922 13.851 22.098 1.00 60.47 163 ASN A C 1
ATOM 1263 O O . ASN A 1 163 ? -16.051 14.876 21.421 1.00 60.47 163 ASN A O 1
ATOM 1267 N N . GLN A 1 164 ? -16.946 13.021 22.319 1.00 65.19 164 GLN A N 1
ATOM 1268 C CA . GLN A 1 164 ? -18.329 13.365 21.979 1.00 65.19 164 GLN A CA 1
ATOM 1269 C C . GLN A 1 164 ? -18.930 14.366 22.969 1.00 65.19 164 GLN A C 1
ATOM 1271 O O . GLN A 1 164 ? -19.766 15.166 22.556 1.00 65.19 164 GLN A O 1
ATOM 1276 N N . LEU A 1 165 ? -18.470 14.369 24.223 1.00 62.50 165 LEU A N 1
ATOM 1277 C CA . LEU A 1 165 ? -18.948 15.276 25.268 1.00 62.50 165 LEU A CA 1
ATOM 1278 C C . LEU A 1 165 ? -18.388 16.702 25.109 1.00 62.50 165 LEU A C 1
ATOM 1280 O O . LEU A 1 165 ? -19.090 17.664 25.397 1.00 62.50 165 LEU A O 1
ATOM 1284 N N . ASP A 1 166 ? -17.185 16.855 24.547 1.00 73.88 166 ASP A N 1
ATOM 1285 C CA . ASP A 1 166 ? -16.483 18.151 24.462 1.00 73.88 166 ASP A CA 1
ATOM 1286 C C . ASP A 1 166 ? -16.885 19.054 23.272 1.00 73.88 166 ASP A C 1
ATOM 1288 O O . ASP A 1 166 ? -16.214 20.045 22.986 1.00 73.88 166 ASP A O 1
ATOM 1292 N N . ASN A 1 167 ? -17.947 18.722 22.525 1.00 74.62 167 ASN A N 1
ATOM 1293 C CA . ASN A 1 167 ? -18.488 19.521 21.406 1.00 74.62 167 ASN A CA 1
ATOM 1294 C C . ASN A 1 167 ? -17.439 20.037 20.384 1.00 74.62 167 ASN A C 1
ATOM 1296 O O . ASN A 1 167 ? -17.573 21.097 19.774 1.00 74.62 167 ASN A O 1
ATOM 1300 N N . THR A 1 168 ? -16.360 19.276 20.178 1.00 76.25 168 THR A N 1
ATOM 1301 C CA . THR A 1 168 ? -15.241 19.683 19.316 1.00 76.25 168 THR A CA 1
ATOM 1302 C C . THR A 1 168 ? -15.591 19.617 17.821 1.00 76.25 168 THR A C 1
ATOM 1304 O O . THR A 1 168 ? -16.351 18.749 17.371 1.00 76.25 168 THR A O 1
ATOM 1307 N N . SER A 1 169 ? -15.011 20.527 17.027 1.00 84.38 169 SER A N 1
ATOM 1308 C CA . SER A 1 169 ? -15.225 20.613 15.574 1.00 84.38 169 SER A CA 1
ATOM 1309 C C . SER A 1 169 ? -14.730 19.364 14.824 1.00 84.38 169 SER A C 1
ATOM 1311 O O . SER A 1 169 ? -13.781 18.695 15.241 1.00 84.38 169 SER A O 1
ATOM 1313 N N . ILE A 1 170 ? -15.359 19.044 13.684 1.00 81.19 170 ILE A N 1
ATOM 1314 C CA . ILE A 1 170 ? -15.077 17.832 12.883 1.00 81.19 170 ILE A CA 1
ATOM 1315 C C . ILE A 1 170 ? -13.611 17.780 12.424 1.00 81.19 170 ILE A C 1
ATOM 1317 O O . ILE A 1 170 ? -12.977 16.727 12.494 1.00 81.19 170 ILE A O 1
ATOM 1321 N N . PHE A 1 171 ? -13.044 18.921 12.024 1.00 84.69 171 PHE A N 1
ATOM 1322 C CA . PHE A 1 171 ? -11.637 19.019 11.629 1.00 84.69 171 PHE A CA 1
ATOM 1323 C C . PHE A 1 171 ? -10.691 18.701 12.787 1.00 84.69 171 PHE A C 1
ATOM 1325 O O . PHE A 1 171 ? -9.768 17.902 12.632 1.00 84.69 171 PHE A O 1
ATOM 1332 N N . ARG A 1 172 ? -10.957 19.258 13.976 1.00 83.94 172 ARG A N 1
ATOM 1333 C CA . ARG A 1 172 ? -10.145 18.995 15.169 1.00 83.94 172 ARG A CA 1
ATOM 1334 C C . ARG A 1 172 ? -10.234 17.526 15.582 1.00 83.94 172 ARG A C 1
ATOM 1336 O O . ARG A 1 172 ? -9.211 16.932 15.906 1.00 83.94 172 ARG A O 1
ATOM 1343 N N . LYS A 1 173 ? -11.418 16.912 15.474 1.00 80.62 173 LYS A N 1
ATOM 1344 C CA . LYS A 1 173 ? -11.610 15.464 15.671 1.00 80.62 173 LYS A CA 1
ATOM 1345 C C . LYS A 1 173 ? -10.774 14.635 14.691 1.00 80.62 173 LYS A C 1
ATOM 1347 O O . LYS A 1 173 ? -10.180 13.642 15.102 1.00 80.62 173 LYS A O 1
ATOM 1352 N N . GLY A 1 174 ? -10.692 15.048 13.424 1.00 82.62 174 GLY A N 1
ATOM 1353 C CA . GLY A 1 174 ? -9.849 14.406 12.412 1.00 82.62 174 GLY A CA 1
ATOM 1354 C C . GLY A 1 174 ? -8.360 14.470 12.755 1.00 82.62 174 GLY A C 1
ATOM 1355 O O . GLY A 1 174 ? -7.700 13.434 12.812 1.00 82.62 174 GLY A O 1
ATOM 1356 N N . VAL A 1 175 ? -7.846 15.664 13.060 1.00 88.00 175 VAL A N 1
ATOM 1357 C CA . VAL A 1 175 ? -6.426 15.875 13.403 1.00 88.00 175 VAL A CA 1
ATOM 1358 C C . VAL A 1 175 ? -6.032 15.108 14.663 1.00 88.00 175 VAL A C 1
ATOM 1360 O O . VAL A 1 175 ? -5.030 14.395 14.654 1.00 88.00 175 VAL A O 1
ATOM 1363 N N . LEU A 1 176 ? -6.840 15.187 15.725 1.00 85.50 176 LEU A N 1
ATOM 1364 C CA . LEU A 1 176 ? -6.592 14.443 16.964 1.00 85.50 176 LEU A CA 1
ATOM 1365 C C . LEU A 1 176 ? -6.566 12.932 16.717 1.00 85.50 176 LEU A C 1
ATOM 1367 O O . LEU A 1 176 ? -5.773 12.214 17.325 1.00 85.50 176 LEU A O 1
ATOM 1371 N N . ARG A 1 177 ? -7.397 12.440 15.793 1.00 85.50 177 ARG A N 1
ATOM 1372 C CA . ARG A 1 177 ? -7.406 11.024 15.430 1.00 85.50 177 ARG A CA 1
ATOM 1373 C C . ARG A 1 177 ? -6.158 10.611 14.660 1.00 85.50 177 ARG A C 1
ATOM 1375 O O . ARG A 1 177 ? -5.597 9.570 14.974 1.00 85.50 177 ARG A O 1
ATOM 1382 N N . ILE A 1 178 ? -5.690 11.434 13.720 1.00 88.75 178 ILE A N 1
ATOM 1383 C CA . ILE A 1 178 ? -4.421 11.194 13.012 1.00 88.75 178 ILE A CA 1
ATOM 1384 C C . ILE A 1 178 ? -3.254 11.174 14.004 1.00 88.75 178 ILE A C 1
ATOM 1386 O O . ILE A 1 178 ? -2.442 10.256 13.971 1.00 88.75 178 ILE A O 1
ATOM 1390 N N . GLN A 1 179 ? -3.186 12.146 14.919 1.00 88.75 179 GLN A N 1
ATOM 1391 C CA . GLN A 1 179 ? -2.129 12.213 15.935 1.00 88.75 179 GLN A CA 1
ATOM 1392 C C . GLN A 1 179 ? -2.131 10.980 16.842 1.00 88.75 179 GLN A C 1
ATOM 1394 O O . GLN A 1 179 ? -1.073 10.432 17.150 1.00 88.75 179 GLN A O 1
ATOM 1399 N N . LYS A 1 180 ? -3.319 10.512 17.233 1.00 86.75 180 LYS A N 1
ATOM 1400 C CA . LYS A 1 180 ? -3.478 9.294 18.028 1.00 86.75 180 LYS A CA 1
ATOM 1401 C C . LYS A 1 180 ? -3.031 8.046 17.261 1.00 86.75 180 LYS A C 1
ATOM 1403 O O . LYS A 1 180 ? -2.304 7.215 17.805 1.00 86.75 180 LYS A O 1
ATOM 1408 N N . ASP A 1 181 ? -3.443 7.930 16.005 1.00 90.81 181 ASP A N 1
ATOM 1409 C CA . ASP A 1 181 ? -3.235 6.730 15.196 1.00 90.81 181 ASP A CA 1
ATOM 1410 C C . ASP A 1 181 ? -1.911 6.758 14.413 1.00 90.81 181 ASP A C 1
ATOM 1412 O O . ASP A 1 181 ? -1.642 5.837 13.645 1.00 90.81 181 ASP A O 1
ATOM 1416 N N . ILE A 1 182 ? -1.045 7.758 14.625 1.00 91.50 182 ILE A N 1
ATOM 1417 C CA . ILE A 1 182 ? 0.175 7.966 13.828 1.00 91.50 182 ILE A CA 1
ATOM 1418 C C . ILE A 1 182 ? 1.070 6.725 13.778 1.00 91.50 182 ILE A C 1
ATOM 1420 O O . ILE A 1 182 ? 1.569 6.364 12.720 1.00 91.50 182 ILE A O 1
ATOM 1424 N N . LYS A 1 183 ? 1.202 5.999 14.895 1.00 90.44 183 LYS A N 1
ATOM 1425 C CA . LYS A 1 183 ? 1.983 4.753 14.950 1.00 90.44 183 LYS A CA 1
ATOM 1426 C C . LYS A 1 183 ? 1.377 3.661 14.070 1.00 90.44 183 LYS A C 1
ATOM 1428 O O . LYS A 1 183 ? 2.105 2.931 13.411 1.00 90.44 183 LYS A O 1
ATOM 1433 N N . ILE A 1 184 ? 0.050 3.554 14.057 1.00 90.69 184 ILE A N 1
ATOM 1434 C CA . ILE A 1 184 ? -0.685 2.558 13.269 1.00 90.69 184 ILE A CA 1
ATOM 1435 C C . ILE A 1 184 ? -0.592 2.906 11.786 1.00 90.69 184 ILE A C 1
ATOM 1437 O O . ILE A 1 184 ? -0.376 2.016 10.968 1.00 90.69 184 ILE A O 1
ATOM 1441 N N . ILE A 1 185 ? -0.716 4.193 11.453 1.00 94.50 185 ILE A N 1
ATOM 1442 C CA . ILE A 1 185 ? -0.544 4.712 10.094 1.00 94.50 185 ILE A CA 1
ATOM 1443 C C . ILE A 1 185 ? 0.870 4.387 9.603 1.00 94.50 185 ILE A C 1
ATOM 1445 O O . ILE A 1 185 ? 1.007 3.736 8.571 1.00 94.50 185 ILE A O 1
ATOM 1449 N N . SER A 1 186 ? 1.912 4.726 10.369 1.00 93.88 186 SER A N 1
ATOM 1450 C CA . SER A 1 186 ? 3.302 4.433 9.995 1.00 93.88 186 SER A CA 1
ATOM 1451 C C . SER A 1 186 ? 3.565 2.937 9.823 1.00 93.88 186 SER A C 1
ATOM 1453 O O . SER A 1 186 ? 4.176 2.534 8.838 1.00 93.88 186 SER A O 1
ATOM 1455 N N . VAL A 1 187 ? 3.074 2.093 10.738 1.00 92.94 187 VAL A N 1
ATOM 1456 C CA . VAL A 1 187 ? 3.216 0.630 10.622 1.00 92.94 187 VAL A CA 1
ATOM 1457 C C . VAL A 1 187 ? 2.475 0.097 9.395 1.00 92.94 187 VAL A C 1
ATOM 1459 O O . VAL A 1 187 ? 3.014 -0.746 8.685 1.00 92.94 187 VAL A O 1
ATOM 1462 N N . SER A 1 188 ? 1.276 0.604 9.103 1.00 94.94 188 SER A N 1
ATOM 1463 C CA . SER A 1 188 ? 0.504 0.191 7.923 1.00 94.94 188 SER A CA 1
ATOM 1464 C C . SER A 1 188 ? 1.219 0.568 6.625 1.00 94.94 188 SER A C 1
ATOM 1466 O O . SER A 1 188 ? 1.321 -0.271 5.733 1.00 94.94 188 SER A O 1
ATOM 1468 N N . ILE A 1 189 ? 1.784 1.780 6.550 1.00 96.12 189 ILE A N 1
ATOM 1469 C CA . ILE A 1 189 ? 2.598 2.227 5.410 1.00 96.12 189 ILE A CA 1
ATOM 1470 C C . ILE A 1 189 ? 3.794 1.297 5.221 1.00 96.12 189 ILE A C 1
ATOM 1472 O O . ILE A 1 189 ? 4.024 0.837 4.109 1.00 96.12 189 ILE A O 1
ATOM 1476 N N . LEU A 1 190 ? 4.529 0.985 6.294 1.00 94.62 190 LEU A N 1
ATOM 1477 C CA . LEU A 1 190 ? 5.702 0.112 6.223 1.00 94.62 190 LEU A CA 1
ATOM 1478 C C . LEU A 1 190 ? 5.345 -1.315 5.793 1.00 94.62 190 LEU A C 1
ATOM 1480 O O . LEU A 1 190 ? 6.041 -1.883 4.958 1.00 94.62 190 LEU A O 1
ATOM 1484 N N . ILE A 1 191 ? 4.255 -1.884 6.317 1.00 95.00 191 ILE A N 1
ATOM 1485 C CA . ILE A 1 191 ? 3.778 -3.217 5.919 1.00 95.00 191 ILE A CA 1
ATOM 1486 C C . ILE A 1 191 ? 3.418 -3.231 4.433 1.00 95.00 191 ILE A C 1
ATOM 1488 O O . ILE A 1 191 ? 3.880 -4.101 3.699 1.00 95.00 191 ILE A O 1
ATOM 1492 N N . VAL A 1 192 ? 2.620 -2.263 3.972 1.00 96.62 192 VAL A N 1
ATOM 1493 C CA . VAL A 1 192 ? 2.227 -2.200 2.560 1.00 96.62 192 VAL A CA 1
ATOM 1494 C C . VAL A 1 192 ? 3.441 -1.954 1.668 1.00 96.62 192 VAL A C 1
ATOM 1496 O O . VAL A 1 192 ? 3.559 -2.601 0.630 1.00 96.62 192 VAL A O 1
ATOM 1499 N N . ALA A 1 193 ? 4.366 -1.084 2.072 1.00 94.06 193 ALA A N 1
ATOM 1500 C CA . ALA A 1 193 ? 5.599 -0.838 1.336 1.00 94.06 193 ALA A CA 1
ATOM 1501 C C . ALA A 1 193 ? 6.444 -2.113 1.217 1.00 94.06 193 ALA A C 1
ATOM 1503 O O . ALA A 1 193 ? 6.887 -2.441 0.123 1.00 94.06 193 ALA A O 1
ATOM 1504 N N . ALA A 1 194 ? 6.600 -2.882 2.296 1.00 91.12 194 ALA A N 1
ATOM 1505 C CA . ALA A 1 194 ? 7.346 -4.139 2.268 1.00 91.12 194 ALA A CA 1
ATOM 1506 C C . ALA A 1 194 ? 6.743 -5.159 1.295 1.00 91.12 194 ALA A C 1
ATOM 1508 O O . ALA A 1 194 ? 7.453 -5.730 0.471 1.00 91.12 194 ALA A O 1
ATOM 1509 N N . ILE A 1 195 ? 5.423 -5.344 1.355 1.00 92.75 195 ILE A N 1
ATOM 1510 C CA . ILE A 1 195 ? 4.704 -6.283 0.482 1.00 92.75 195 ILE A CA 1
ATOM 1511 C C . ILE A 1 195 ? 4.704 -5.795 -0.975 1.00 92.75 195 ILE A C 1
ATOM 1513 O O . ILE A 1 195 ? 4.720 -6.587 -1.919 1.00 92.75 195 ILE A O 1
ATOM 1517 N N . THR A 1 196 ? 4.682 -4.478 -1.177 1.00 93.00 196 THR A N 1
ATOM 1518 C CA . THR A 1 196 ? 4.802 -3.884 -2.509 1.00 93.00 196 THR A CA 1
ATOM 1519 C C . THR A 1 196 ? 6.194 -4.135 -3.071 1.00 93.00 196 THR A C 1
ATOM 1521 O O . THR A 1 196 ? 6.296 -4.647 -4.178 1.00 93.00 196 THR A O 1
ATOM 1524 N N . ALA A 1 197 ? 7.256 -3.884 -2.301 1.00 89.25 197 ALA A N 1
ATOM 1525 C CA . ALA A 1 197 ? 8.638 -4.129 -2.716 1.00 89.25 197 ALA A CA 1
ATOM 1526 C C . ALA A 1 197 ? 8.884 -5.596 -3.107 1.00 89.25 197 ALA A C 1
ATOM 1528 O O . ALA A 1 197 ? 9.670 -5.868 -4.011 1.00 89.25 197 ALA A O 1
ATOM 1529 N N . SER A 1 198 ? 8.188 -6.540 -2.464 1.00 88.31 198 SER A N 1
ATOM 1530 C CA . SER A 1 198 ? 8.280 -7.969 -2.778 1.00 88.31 198 SER A CA 1
ATOM 1531 C C . SER A 1 198 ? 7.452 -8.412 -3.995 1.00 88.31 198 SER A C 1
ATOM 1533 O O . SER A 1 198 ? 7.542 -9.568 -4.400 1.00 88.31 198 SER A O 1
ATOM 1535 N N . ASN A 1 199 ? 6.630 -7.539 -4.589 1.00 89.38 199 ASN A N 1
ATOM 1536 C CA . ASN A 1 199 ? 5.717 -7.870 -5.693 1.00 89.38 199 ASN A CA 1
ATOM 1537 C C . ASN A 1 199 ? 6.404 -7.790 -7.070 1.00 89.38 199 ASN A C 1
ATOM 1539 O O . ASN A 1 199 ? 6.008 -7.026 -7.954 1.00 89.38 199 ASN A O 1
ATOM 1543 N N . THR A 1 200 ? 7.440 -8.605 -7.266 1.00 86.94 200 THR A N 1
ATOM 1544 C CA . THR A 1 200 ? 8.306 -8.564 -8.461 1.00 86.94 200 THR A CA 1
A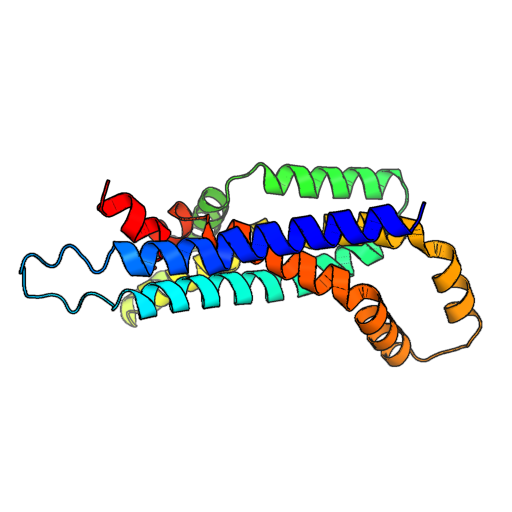TOM 1545 C C . THR A 1 200 ? 7.545 -8.792 -9.766 1.00 86.94 200 THR A C 1
ATOM 1547 O O . THR A 1 200 ? 7.792 -8.100 -10.748 1.00 86.94 200 THR A O 1
ATOM 1550 N N . THR A 1 201 ? 6.554 -9.690 -9.776 1.00 86.94 201 THR A N 1
ATOM 1551 C CA . THR A 1 201 ? 5.747 -9.996 -10.969 1.00 86.94 201 THR A CA 1
ATOM 1552 C C . THR A 1 201 ? 4.961 -8.789 -11.478 1.00 86.94 201 THR A C 1
ATOM 1554 O O . THR A 1 201 ? 4.876 -8.581 -12.681 1.00 86.94 201 THR A O 1
ATOM 1557 N N . CYS A 1 202 ? 4.388 -7.974 -10.588 1.00 88.81 202 CYS A N 1
ATOM 1558 C CA . CYS A 1 202 ? 3.617 -6.804 -11.018 1.00 88.81 202 CYS A CA 1
ATOM 1559 C C . CYS A 1 202 ? 4.528 -5.752 -11.659 1.00 88.81 202 CYS A C 1
ATOM 1561 O O . CYS A 1 202 ? 4.188 -5.184 -12.694 1.00 88.81 202 CYS A O 1
ATOM 1563 N N . PHE A 1 203 ? 5.696 -5.518 -11.057 1.00 90.56 203 PHE A N 1
ATOM 1564 C CA . PHE A 1 203 ? 6.690 -4.596 -11.598 1.00 90.56 203 PHE A CA 1
ATOM 1565 C C . PHE A 1 203 ? 7.231 -5.055 -12.953 1.00 90.56 203 PHE A C 1
ATOM 1567 O O . PHE A 1 203 ? 7.362 -4.232 -13.858 1.00 90.56 203 PHE A O 1
ATOM 1574 N N . ASP A 1 204 ? 7.453 -6.360 -13.116 1.00 89.31 204 ASP 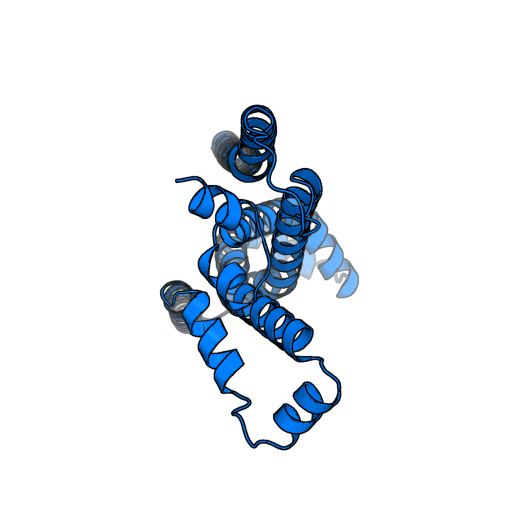A N 1
ATOM 1575 C CA . ASP A 1 204 ? 7.869 -6.970 -14.381 1.00 89.31 204 ASP A CA 1
ATOM 1576 C C . ASP A 1 204 ? 6.843 -6.742 -15.502 1.00 89.31 204 ASP A C 1
ATOM 1578 O O . ASP A 1 204 ? 7.181 -6.222 -16.564 1.00 89.31 204 ASP A O 1
ATOM 1582 N N . LEU A 1 205 ? 5.557 -7.001 -15.230 1.00 87.62 205 LEU A N 1
ATOM 1583 C CA . LEU A 1 205 ? 4.467 -6.770 -16.190 1.00 87.62 205 LEU A CA 1
ATOM 1584 C C . LEU A 1 205 ? 4.344 -5.304 -16.625 1.00 87.62 205 LEU A C 1
ATOM 1586 O O . LEU A 1 205 ? 3.931 -5.014 -17.746 1.00 87.62 205 LEU A O 1
ATOM 1590 N N . ALA A 1 206 ? 4.705 -4.373 -15.746 1.00 88.88 206 ALA A N 1
ATOM 1591 C CA . ALA A 1 206 ? 4.702 -2.945 -16.033 1.00 88.88 206 ALA A CA 1
ATOM 1592 C C . ALA A 1 206 ? 6.032 -2.428 -16.608 1.00 88.88 206 ALA A C 1
ATOM 1594 O O . ALA A 1 206 ? 6.162 -1.219 -16.823 1.00 88.88 206 ALA A O 1
ATOM 1595 N N . GLN A 1 207 ? 7.010 -3.313 -16.837 1.00 88.56 207 GLN A N 1
ATOM 1596 C CA . GLN A 1 207 ? 8.367 -2.988 -17.296 1.00 88.56 207 GLN A CA 1
ATOM 1597 C C . GLN A 1 207 ? 9.084 -1.983 -16.378 1.00 88.56 207 GLN A C 1
ATOM 1599 O O . GLN A 1 207 ? 9.845 -1.115 -16.815 1.00 88.56 207 GLN A O 1
ATOM 1604 N N . VAL A 1 208 ? 8.826 -2.072 -15.074 1.00 86.62 208 VAL A N 1
ATOM 1605 C CA . VAL A 1 208 ? 9.500 -1.276 -14.050 1.00 86.62 208 VAL A CA 1
ATOM 1606 C C . VAL A 1 208 ? 10.588 -2.137 -13.426 1.00 86.62 208 VAL A C 1
ATOM 1608 O O . VAL A 1 208 ? 10.307 -3.052 -12.662 1.00 86.62 208 VAL A O 1
ATOM 1611 N N . VAL A 1 209 ? 11.845 -1.817 -13.725 1.00 85.50 209 VAL A N 1
ATOM 1612 C CA . VAL A 1 209 ? 12.995 -2.504 -13.123 1.00 85.50 209 VAL A CA 1
ATOM 1613 C C . VAL A 1 209 ? 13.047 -2.214 -11.621 1.00 85.50 209 VAL A C 1
ATOM 1615 O O . VAL A 1 209 ? 13.132 -1.051 -11.214 1.00 85.50 209 VAL A O 1
ATOM 1618 N N . THR A 1 210 ? 12.988 -3.268 -10.806 1.00 85.38 210 THR A N 1
ATOM 1619 C CA . THR A 1 210 ? 13.142 -3.210 -9.345 1.00 85.38 210 THR A CA 1
ATOM 1620 C C . THR A 1 210 ? 14.243 -4.146 -8.869 1.00 85.38 210 THR A C 1
ATOM 1622 O O . THR A 1 210 ? 14.706 -5.002 -9.621 1.00 85.38 210 THR A O 1
ATOM 1625 N N . ILE A 1 211 ? 14.641 -4.017 -7.599 1.00 81.94 211 ILE A N 1
ATOM 1626 C CA . ILE A 1 211 ? 15.679 -4.870 -6.993 1.00 81.94 211 ILE A CA 1
ATOM 1627 C C . ILE A 1 211 ? 15.329 -6.351 -7.162 1.00 81.94 211 ILE A C 1
ATOM 1629 O O . ILE A 1 211 ? 16.193 -7.166 -7.457 1.00 81.94 211 ILE A O 1
ATOM 1633 N N . GLY A 1 212 ? 14.054 -6.707 -6.999 1.00 74.00 212 GLY A N 1
ATOM 1634 C CA . GLY A 1 212 ? 13.629 -8.093 -7.134 1.00 74.00 212 GLY A CA 1
ATOM 1635 C C . GLY A 1 212 ? 13.691 -8.625 -8.570 1.00 74.00 212 GLY A C 1
ATOM 1636 O O . GLY A 1 212 ? 13.841 -9.830 -8.745 1.00 74.00 212 GLY A O 1
ATOM 1637 N N . ASN A 1 213 ? 13.615 -7.757 -9.588 1.00 77.81 213 ASN A N 1
ATOM 1638 C CA . ASN A 1 213 ? 13.850 -8.152 -10.981 1.00 77.81 213 ASN A CA 1
ATOM 1639 C C . ASN A 1 213 ? 15.336 -8.463 -11.204 1.00 77.81 213 ASN A C 1
ATOM 1641 O O . ASN A 1 213 ? 15.644 -9.514 -11.753 1.00 77.81 213 ASN A O 1
ATOM 1645 N N . GLU A 1 214 ? 16.233 -7.606 -10.709 1.00 74.94 214 GLU A N 1
ATOM 1646 C CA . GLU A 1 214 ? 17.688 -7.811 -10.809 1.00 74.94 214 GLU A CA 1
ATOM 1647 C C . GLU A 1 214 ? 18.153 -9.057 -10.044 1.00 74.94 214 GLU A C 1
ATOM 1649 O O . GLU A 1 214 ? 18.968 -9.833 -10.523 1.00 74.94 214 GLU A O 1
ATOM 1654 N N . LEU A 1 215 ? 17.592 -9.320 -8.861 1.00 66.19 215 LEU A N 1
ATOM 1655 C CA . LEU A 1 215 ? 17.918 -10.543 -8.120 1.00 66.19 215 LEU A CA 1
ATOM 1656 C C . LEU A 1 215 ? 17.475 -11.809 -8.857 1.00 66.19 215 LEU A C 1
ATOM 1658 O O . LEU A 1 215 ? 18.110 -12.848 -8.718 1.00 66.19 215 LEU A O 1
ATOM 1662 N N . ARG A 1 216 ? 16.384 -11.737 -9.626 1.00 66.12 216 ARG A N 1
ATOM 1663 C CA . ARG A 1 216 ? 15.890 -12.870 -10.410 1.00 66.12 216 ARG A CA 1
ATOM 1664 C C . ARG A 1 216 ? 16.693 -13.093 -11.692 1.00 66.12 216 ARG A C 1
ATOM 1666 O O . ARG A 1 216 ? 16.709 -14.218 -12.166 1.00 66.12 216 ARG A O 1
ATOM 1673 N N . SER A 1 217 ? 17.304 -12.057 -12.265 1.00 65.88 217 SER A N 1
ATOM 1674 C CA . SER A 1 217 ? 18.128 -12.187 -13.474 1.00 65.88 217 SER A CA 1
ATOM 1675 C C . SER A 1 217 ? 19.548 -12.686 -13.194 1.00 65.88 217 SER A C 1
ATOM 1677 O O . SER A 1 217 ? 20.194 -13.173 -14.117 1.00 65.88 217 SER A O 1
ATOM 1679 N N . VAL A 1 218 ? 20.034 -12.565 -11.952 1.00 59.47 218 VAL A N 1
ATOM 1680 C CA . VAL A 1 218 ? 21.378 -13.010 -11.530 1.00 59.47 218 VAL A CA 1
ATOM 1681 C C . VAL A 1 218 ? 21.423 -14.492 -11.113 1.00 59.47 218 VAL A C 1
ATOM 1683 O O . VAL A 1 218 ? 22.496 -15.092 -11.152 1.00 59.47 218 VAL A O 1
ATOM 1686 N N . ILE A 1 219 ? 20.288 -15.080 -10.714 1.00 51.69 219 ILE A N 1
ATOM 1687 C CA . ILE A 1 219 ? 20.152 -16.510 -10.357 1.00 51.69 219 ILE A CA 1
ATOM 1688 C C . ILE A 1 219 ? 19.805 -17.323 -11.604 1.00 51.69 219 ILE A C 1
ATOM 1690 O O . ILE A 1 219 ? 20.433 -18.388 -11.795 1.00 51.69 219 ILE A O 1
#

Nearest PDB structures (foldseek):
  3puz-assembly1_F  TM=6.662E-01  e=1.056E-01  Escherichia coli K-12
  3puy-assembly1_F  TM=6.060E-01  e=1.163E-01  Escherichia coli K-12
  8hps-assembly1_A  TM=4.772E-01  e=7.924E-02  Mycolicibacterium smegmatis MC2 155
  9bry-assembly1_k  TM=2.482E-01  e=6.510E+00  Mus musculus

Sequence (219 aa):
MVIKKNIFLTLIGLGIVFIVVLYPAILSLFLVSDKSEIASVSSPSSIEIVLRTLIWSIVVGIVATAIGWPVGIRLVSLKRNTQRALLAMFVMTLIIPAYAIFYVWWQAWPSGTWLHAIIVEYGYLGVASKMCLAIALIAWSWPIPALISSMVARSDNSLSILNQLDNTSIFRKGVLRIQKDIKIISVSILIVAAITASNTTCFDLAQVVTIGNELRSVI

Secondary structure (DSSP, 8-state):
-HHHHHHHHHHHHHHHHIIIIIHHHHHHHHGGG------SS-PPPHHHHHHHHHHHHHHHHHHHHHHHHHHHHHHTTS-HHHHHHHHHHHHHHHHS-HHHHHHHHHHSS-TTSHHHHHHHHTTTHHHHHHHHHHHHHHHHHTHHHHHHHHHHHTT-HHHHHHHHHTT--HHHHHHHHHHHHHHHHHHHHHHHHHHHHT-HHHHHHTT---HHHHHHHH-

Mean predicted aligned error: 9.72 Å

Radius of gyrat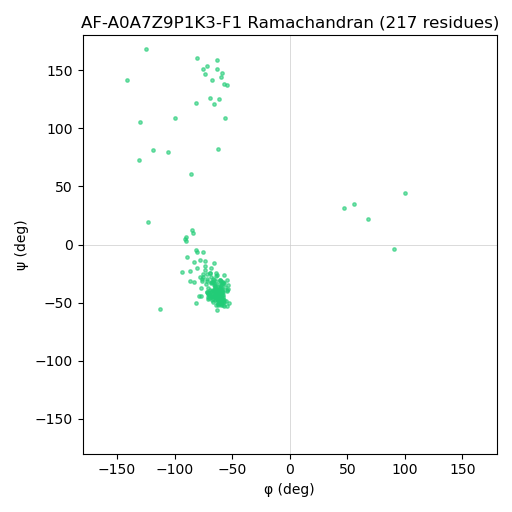ion: 20.98 Å; Cα contacts (8 Å, |Δi|>4): 190; chains: 1; bounding box: 56×37×61 Å

Foldseek 3Di:
DVVVVVVVLVVLVVVLCCLLPVVLVVVLVVVVPDDDDDDDDCDPDSVRQSVLLLVLLLVLLLLLLVQQQVLLLVLLVDDPVVSVVVLVVLVVLLVDQLVVQLVVQVPVQDPPDPVVVVCVVVVVVLVSLVVSLSCSLSVSQSSQSSNLNNVVSNVPVVVVVVVVVVPDDPVVVVVVVCVVCVSSSVSSSSVSSSVSSVSVVSCVSSVNRHPVNVVVVVD